Protein AF-A0A9D1P5S8-F1 (afdb_monomer)

Foldseek 3Di:
DADQALVVVLVVCVVLQKEFCDDDDLFHHNPVRYDPVLAPPPDNRHSPCSQQVCQQVVQFFWFAAPVRTTMTGGPVLLLLQLLQQADPDDPVVCVVVVNDDPQLVQLVVVCVVPFKDFLVRCCVRGDPVCNVVSRNSCRNSLQKTFNHWDFDADPVRHGDDDIGTMMGGNCVSCVVSNVSSVVDHNVVSVVVVVVSSVVRSVD

Mean predicted aligned error: 3.67 Å

Secondary structure (DSSP, 8-state):
----SHHHHHHHHHHHSEEESSSS-SS-BTTTSS-GGGTTS-STT-TTTHHHHHHHHTSEEEEE-TTS-EEEEEGGGHHHHHHHHS-SS-HHHHHHTT-S-HHHHHHHHHHTT-SEEEHHHHHTTS-STTHHHHHHHHHHTTSEEEEEEEEEEPTTS-EEEEEEEEEEEHHHH-HHHHHHHTTS-HHHHHHHHHHHHHHHHT-

Solvent-accessible surface area (backbone atoms only — not comparable to full-atom values): 10832 Å² total; per-residue (Å²): 117,79,51,67,43,59,68,50,51,50,55,49,21,68,74,58,36,47,37,30,54,52,78,96,69,74,45,55,29,48,58,80,27,35,61,80,89,42,48,84,66,82,45,85,51,9,67,67,49,43,56,39,53,30,15,60,70,61,64,30,46,37,41,28,40,81,91,70,49,37,32,43,32,19,64,90,38,43,24,40,51,40,23,41,36,36,66,95,62,58,70,68,59,38,39,78,71,67,75,47,54,69,43,36,52,54,48,50,56,52,47,78,76,40,57,62,45,35,49,67,62,45,64,75,72,40,58,78,72,49,42,66,62,23,53,47,47,36,25,28,30,44,53,28,32,46,44,23,70,40,54,49,60,46,96,86,70,42,80,44,86,70,72,28,57,18,36,24,32,29,63,77,75,38,46,68,35,47,62,53,12,76,75,48,58,36,64,61,26,40,51,52,51,54,53,46,45,58,57,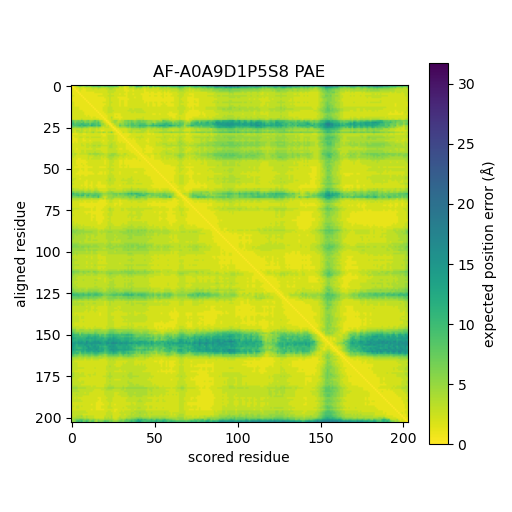51,45,74,110

pLDDT: mean 94.62, std 4.87, range [77.12, 98.56]

Organism: NCBI:txid2840890

Radius of gyration: 17.27 Å; Cα contacts (8 Å, |Δi|>4): 336; chains: 1; bounding box: 35×50×42 Å

InterPro domains:
  IPR056298 AlkZ related [PF24741] (3-197)

Sequence (203 aa):
MTITTYGELLSLLDDMGFIAFGGRTGIPNLADVTRADAWHTGQDTDPWEWKRMLSERRDGIYTRVEGGQALFISHAWHPVFIAAYTPALPLEERWEMGQVSQAVWEMHRLFLRQDTWAKHDLRARAPEKGFHGALERLMAEMEIVMSGESQRLSVDLRPVGWPSIEYMRTDVYAPEAVARAAQLDAEEARLKIITQRGKIAAL

Structure (mmCIF, N/CA/C/O backbone):
data_AF-A0A9D1P5S8-F1
#
_entry.id   AF-A0A9D1P5S8-F1
#
loop_
_atom_site.group_PDB
_atom_site.id
_atom_site.type_symbol
_atom_site.label_atom_id
_atom_site.label_alt_id
_atom_site.label_comp_id
_atom_site.label_asym_id
_atom_site.label_entity_id
_atom_site.label_seq_id
_atom_site.pdbx_PDB_ins_code
_atom_site.Cartn_x
_atom_site.Cartn_y
_atom_site.Cartn_z
_atom_site.occupancy
_atom_site.B_iso_or_equiv
_atom_site.auth_seq_id
_atom_site.auth_comp_id
_atom_site.auth_asym_id
_atom_site.auth_atom_id
_atom_site.pdbx_PDB_model_num
ATOM 1 N N . MET A 1 1 ? -7.936 -1.414 23.203 1.00 80.06 1 MET A N 1
ATOM 2 C CA . MET A 1 1 ? -8.862 -2.396 22.595 1.00 80.06 1 MET A CA 1
ATOM 3 C C . MET A 1 1 ? -8.038 -3.588 22.132 1.00 80.06 1 MET A C 1
ATOM 5 O O . MET A 1 1 ? -6.921 -3.352 21.694 1.00 80.06 1 MET A O 1
ATOM 9 N N . THR A 1 2 ? -8.540 -4.820 22.237 1.00 93.44 2 THR A N 1
ATOM 10 C CA . THR A 1 2 ? -7.834 -6.017 21.747 1.00 93.44 2 THR A CA 1
ATOM 11 C C . THR A 1 2 ? -8.735 -6.754 20.762 1.00 93.44 2 THR A C 1
ATOM 13 O O . THR A 1 2 ? -9.862 -7.074 21.123 1.00 93.44 2 THR A O 1
ATOM 16 N N . ILE A 1 3 ? -8.244 -7.000 19.547 1.00 96.75 3 ILE A N 1
ATOM 17 C CA . ILE A 1 3 ? -8.916 -7.752 18.481 1.00 96.75 3 ILE A CA 1
ATOM 18 C C . ILE A 1 3 ? -8.246 -9.115 18.299 1.00 96.75 3 ILE A C 1
ATOM 20 O O . ILE A 1 3 ? -7.051 -9.279 18.559 1.00 96.75 3 ILE A O 1
ATOM 24 N N . THR A 1 4 ? -9.025 -10.104 17.877 1.00 97.00 4 THR A N 1
ATOM 25 C CA . THR A 1 4 ? -8.613 -11.516 17.793 1.00 97.00 4 THR A CA 1
ATOM 26 C C . THR A 1 4 ? -8.963 -12.172 16.461 1.00 97.00 4 THR A C 1
ATOM 28 O O . THR A 1 4 ? -8.458 -13.249 16.155 1.00 97.00 4 THR A O 1
ATOM 31 N N . THR A 1 5 ? -9.804 -11.530 15.653 1.00 97.69 5 THR A N 1
ATOM 32 C CA . THR A 1 5 ? -10.280 -12.068 14.379 1.00 97.69 5 THR A CA 1
ATOM 33 C C . THR A 1 5 ? -10.071 -11.089 13.230 1.00 97.69 5 THR A C 1
ATOM 35 O O . THR A 1 5 ? -10.048 -9.871 13.409 1.00 97.69 5 THR A O 1
ATOM 38 N N . TYR A 1 6 ? -9.999 -11.634 12.016 1.00 98.00 6 TYR A N 1
ATOM 39 C CA . TYR A 1 6 ? -9.922 -10.839 10.793 1.00 98.00 6 TYR A CA 1
ATOM 40 C C . TYR A 1 6 ? -11.136 -9.907 10.605 1.00 98.00 6 TYR A C 1
ATOM 42 O O . TYR A 1 6 ? -10.985 -8.777 10.156 1.00 98.00 6 TYR A O 1
ATOM 50 N N . GLY A 1 7 ? -12.339 -10.341 10.997 1.00 98.00 7 GLY A N 1
ATOM 51 C CA . GLY A 1 7 ? -13.538 -9.497 10.928 1.00 98.00 7 GLY A CA 1
ATOM 52 C C . GLY A 1 7 ? -13.450 -8.265 11.833 1.00 98.00 7 GLY A C 1
ATOM 53 O O . GLY A 1 7 ? -13.847 -7.180 11.429 1.00 98.00 7 GLY A O 1
ATOM 54 N N . GLU A 1 8 ? -12.861 -8.399 13.024 1.00 97.88 8 GLU A N 1
ATOM 55 C CA . GLU A 1 8 ? -12.633 -7.260 13.923 1.00 97.88 8 GLU A CA 1
ATOM 56 C C . GLU A 1 8 ? -11.579 -6.285 13.378 1.00 97.88 8 GLU A C 1
ATOM 58 O O . GLU A 1 8 ? -11.695 -5.083 13.618 1.00 97.88 8 GLU A O 1
ATOM 63 N N . LEU A 1 9 ? -10.584 -6.765 12.615 1.00 97.81 9 LEU A N 1
ATOM 64 C CA . LEU A 1 9 ? -9.694 -5.878 11.856 1.00 97.81 9 LEU A CA 1
ATOM 65 C C . LEU A 1 9 ? -10.492 -5.047 10.845 1.00 97.81 9 LEU A C 1
ATOM 67 O O . LEU A 1 9 ? -10.247 -3.849 10.743 1.00 97.81 9 LEU A O 1
ATOM 71 N N . LEU A 1 10 ? -11.424 -5.656 10.106 1.00 98.00 10 LEU A N 1
ATOM 72 C CA . LEU A 1 10 ? -12.242 -4.924 9.134 1.00 98.00 10 LEU A CA 1
ATOM 73 C C . LEU A 1 10 ? -13.110 -3.865 9.818 1.00 98.00 10 LEU A C 1
ATOM 75 O O . LEU A 1 10 ? -13.065 -2.710 9.409 1.00 98.00 10 LEU A O 1
ATOM 79 N N . SER A 1 11 ? -13.786 -4.207 10.920 1.00 97.50 11 SER A N 1
ATOM 80 C CA . SER A 1 11 ? -14.545 -3.224 11.706 1.00 97.50 11 SER A CA 1
ATOM 81 C C . SER A 1 11 ? -13.660 -2.077 12.206 1.00 97.50 11 SER A C 1
ATOM 83 O O . SER A 1 11 ? -14.029 -0.911 12.106 1.00 97.50 11 SER A O 1
ATOM 85 N N . LEU A 1 12 ? -12.450 -2.387 12.688 1.00 96.75 12 LEU A N 1
ATOM 86 C CA . LEU A 1 12 ? -11.485 -1.369 13.103 1.00 96.75 12 LEU A CA 1
ATOM 87 C C . LEU A 1 12 ? -11.058 -0.468 11.932 1.00 96.75 12 LEU A C 1
ATOM 89 O O . LEU A 1 12 ? -10.864 0.733 12.115 1.00 96.75 12 LEU A O 1
ATOM 93 N N . LEU A 1 13 ? -10.893 -1.026 10.732 1.00 97.44 13 LEU A N 1
ATOM 94 C CA . LEU A 1 13 ? -10.578 -0.255 9.532 1.00 97.44 13 LEU A CA 1
ATOM 95 C C . LEU A 1 13 ? -11.741 0.630 9.090 1.00 97.44 13 LEU A C 1
ATOM 97 O O . LEU A 1 13 ? -11.486 1.760 8.677 1.00 97.44 13 LEU A O 1
ATOM 101 N N . ASP A 1 14 ? -12.978 0.160 9.197 1.00 96.12 14 ASP A N 1
ATOM 102 C CA . ASP A 1 14 ? -14.164 0.958 8.885 1.00 96.12 14 ASP A CA 1
ATOM 103 C C . ASP A 1 14 ? -14.303 2.152 9.842 1.00 96.12 14 ASP A C 1
ATOM 105 O O . ASP A 1 14 ? -14.581 3.269 9.400 1.00 96.12 14 ASP A O 1
ATOM 109 N N . ASP A 1 15 ? -14.005 1.952 11.130 1.00 95.31 15 ASP A N 1
ATOM 110 C CA . ASP A 1 15 ? -14.040 3.011 12.143 1.00 95.31 15 ASP A CA 1
ATOM 111 C C . ASP A 1 15 ? -12.892 4.027 11.979 1.00 95.31 15 ASP A C 1
ATOM 113 O O . ASP A 1 15 ? -13.090 5.243 12.066 1.00 95.31 15 ASP A O 1
ATOM 117 N N . MET A 1 16 ? -11.666 3.545 11.745 1.00 96.25 16 MET A N 1
ATOM 118 C CA . MET A 1 16 ? -10.457 4.386 11.747 1.00 96.25 16 MET A CA 1
ATOM 119 C C . MET A 1 16 ? -10.089 4.925 10.365 1.00 96.25 16 MET A C 1
ATOM 121 O O . MET A 1 1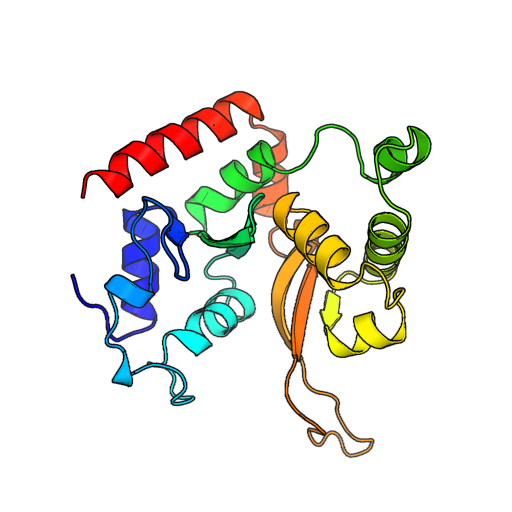6 ? -9.349 5.906 10.248 1.00 96.25 16 MET A O 1
ATOM 125 N N . GLY A 1 17 ? -10.565 4.285 9.303 1.00 97.69 17 GLY A N 1
ATOM 126 C CA . GLY A 1 17 ? -10.154 4.506 7.923 1.00 97.69 17 GLY A CA 1
ATOM 127 C C . GLY A 1 17 ? -8.866 3.773 7.547 1.00 97.69 17 GLY A C 1
ATOM 128 O O . GLY A 1 17 ? -8.795 3.153 6.485 1.00 97.69 17 GLY A O 1
ATOM 129 N N . PHE A 1 18 ? -7.841 3.839 8.395 1.00 97.38 18 PHE A N 1
ATOM 130 C CA . PHE A 1 18 ? -6.567 3.147 8.205 1.00 97.38 18 PHE A CA 1
ATOM 131 C C . PHE A 1 18 ? -5.804 3.030 9.528 1.00 97.38 18 PHE A C 1
ATOM 133 O O . PHE A 1 18 ? -5.921 3.886 10.403 1.00 97.38 18 PHE A O 1
ATOM 140 N N . ILE A 1 19 ? -4.982 1.989 9.655 1.00 96.44 19 ILE A N 1
ATOM 141 C CA . ILE A 1 19 ? -4.106 1.763 10.814 1.00 96.44 19 ILE A CA 1
ATOM 142 C C . ILE A 1 19 ? -2.715 1.326 10.354 1.00 96.44 19 ILE A C 1
ATOM 144 O O . ILE A 1 19 ? -2.528 0.865 9.226 1.00 96.44 19 ILE A O 1
ATOM 148 N N . ALA A 1 20 ? -1.722 1.441 11.231 1.00 95.75 20 ALA A N 1
ATOM 149 C CA . ALA A 1 20 ? -0.396 0.905 10.958 1.00 95.75 20 ALA A CA 1
ATOM 150 C C . ALA A 1 20 ? -0.332 -0.615 11.169 1.00 95.75 20 ALA A C 1
ATOM 152 O O . ALA A 1 20 ? -0.993 -1.169 12.042 1.00 95.75 20 ALA A O 1
ATOM 153 N N . PHE A 1 21 ? 0.525 -1.295 10.411 1.00 94.31 21 PHE A N 1
ATOM 154 C CA . PHE A 1 21 ? 0.814 -2.716 10.632 1.00 94.31 21 PHE A CA 1
ATOM 155 C C . PHE A 1 21 ? 1.619 -2.944 11.922 1.00 94.31 21 PHE A C 1
ATOM 157 O O . PHE A 1 21 ? 1.393 -3.904 12.648 1.00 94.31 21 PHE A O 1
ATOM 164 N N . GLY A 1 22 ? 2.557 -2.048 12.226 1.00 88.06 22 GLY A N 1
ATOM 165 C CA . GLY A 1 22 ? 3.395 -2.119 13.419 1.00 88.06 22 GLY A CA 1
ATOM 166 C C . GLY A 1 22 ? 4.388 -0.961 13.491 1.00 88.06 22 GLY A C 1
ATOM 167 O O . GLY A 1 22 ? 4.439 -0.113 12.597 1.00 88.06 22 GLY A O 1
ATOM 168 N N . GLY A 1 23 ? 5.193 -0.946 14.553 1.00 81.38 23 GLY A N 1
ATOM 169 C CA . GLY A 1 23 ? 6.181 0.102 14.812 1.00 81.38 23 GLY A CA 1
ATOM 170 C C . GLY A 1 23 ? 5.585 1.381 15.413 1.00 81.38 23 GLY A C 1
ATOM 171 O O . GLY A 1 23 ? 4.376 1.527 15.580 1.00 81.38 23 GLY A O 1
ATOM 172 N N . ARG A 1 24 ? 6.459 2.337 15.746 1.00 77.50 24 ARG A N 1
ATOM 173 C CA . ARG A 1 24 ? 6.069 3.628 16.334 1.00 77.50 24 ARG A CA 1
ATOM 174 C C . ARG A 1 24 ? 5.636 4.602 15.246 1.00 77.50 24 ARG A C 1
ATOM 176 O O . ARG A 1 24 ? 6.476 5.210 14.594 1.00 77.50 24 ARG A O 1
ATOM 183 N N . THR A 1 25 ? 4.328 4.736 15.060 1.00 79.25 25 THR A N 1
ATOM 184 C CA . THR A 1 25 ? 3.752 5.439 13.899 1.00 79.25 25 THR A CA 1
ATOM 185 C C . THR A 1 25 ? 2.852 6.625 14.247 1.00 79.25 25 THR A C 1
ATOM 187 O O . THR A 1 25 ? 2.378 7.328 13.350 1.00 79.25 25 THR A O 1
ATOM 190 N N . GLY A 1 26 ? 2.621 6.860 15.542 1.00 83.75 26 GLY A N 1
ATOM 191 C CA . GLY A 1 26 ? 1.756 7.934 16.034 1.00 83.75 26 GLY A CA 1
ATOM 192 C C . GLY A 1 26 ? 0.275 7.748 15.697 1.00 83.75 26 GLY A C 1
ATOM 193 O O . GLY A 1 26 ? -0.490 8.680 15.881 1.00 83.75 26 GLY A O 1
ATOM 194 N N . ILE A 1 27 ? -0.121 6.580 15.190 1.00 90.25 27 ILE A N 1
ATOM 195 C CA . ILE A 1 27 ? -1.509 6.171 14.956 1.00 90.25 27 ILE A CA 1
ATOM 196 C C . ILE A 1 27 ? -1.709 4.764 15.543 1.00 90.25 27 ILE A C 1
ATOM 198 O O . ILE A 1 27 ? -0.707 4.076 15.790 1.00 90.25 27 ILE A O 1
ATOM 202 N N . PRO A 1 28 ? -2.960 4.306 15.741 1.00 91.56 28 PRO A N 1
ATOM 203 C CA . PRO A 1 28 ? -3.226 2.933 16.145 1.00 91.56 28 PRO A CA 1
ATOM 204 C C . PRO A 1 28 ? -2.508 1.947 15.223 1.00 91.56 28 PRO A C 1
ATOM 206 O O . PRO A 1 28 ? -2.458 2.131 14.001 1.00 91.56 28 PRO A O 1
ATOM 209 N N . ASN A 1 29 ? -1.923 0.909 15.812 1.00 91.69 29 ASN A N 1
ATOM 210 C CA . ASN A 1 29 ? -1.220 -0.125 15.070 1.00 91.69 29 ASN A CA 1
ATOM 211 C C . ASN A 1 29 ? -1.702 -1.516 15.465 1.00 91.69 29 ASN A C 1
ATOM 213 O O . ASN A 1 29 ? -2.125 -1.743 16.597 1.00 91.69 29 ASN A O 1
ATOM 217 N N . LEU A 1 30 ? -1.623 -2.440 14.509 1.00 95.62 30 LEU A N 1
ATOM 218 C CA . LEU A 1 30 ? -2.130 -3.796 14.661 1.00 95.62 30 LEU A CA 1
ATOM 219 C C . LEU A 1 30 ? -1.447 -4.548 15.809 1.00 95.62 30 LEU A C 1
ATOM 221 O O . LEU A 1 30 ? -2.113 -5.277 16.541 1.00 95.62 30 LEU A O 1
ATOM 225 N N . ALA A 1 31 ? -0.138 -4.355 15.984 1.00 93.06 31 ALA A N 1
ATOM 226 C CA . ALA A 1 31 ? 0.635 -4.999 17.043 1.00 93.06 31 ALA A CA 1
ATOM 227 C C . ALA A 1 31 ? 0.183 -4.581 18.456 1.00 93.06 31 ALA A C 1
ATOM 229 O O . ALA A 1 31 ? 0.180 -5.416 19.353 1.00 93.06 31 ALA A O 1
ATOM 230 N N . ASP A 1 32 ? -0.263 -3.337 18.646 1.00 92.00 32 ASP A N 1
ATOM 231 C CA . ASP A 1 32 ? -0.732 -2.830 19.944 1.00 92.00 32 ASP A CA 1
ATOM 232 C C . ASP A 1 32 ? -2.163 -3.272 20.285 1.00 92.00 32 ASP A C 1
ATOM 234 O O . ASP A 1 32 ? -2.551 -3.289 21.454 1.00 92.00 32 ASP A O 1
ATOM 238 N N . VAL A 1 33 ? -2.960 -3.638 19.277 1.00 93.88 33 VAL A N 1
ATOM 239 C CA . VAL A 1 33 ? -4.349 -4.096 19.459 1.00 93.88 33 VAL A CA 1
ATOM 240 C C . VAL A 1 33 ? -4.503 -5.608 19.326 1.00 93.88 33 VAL A C 1
ATOM 242 O O . VAL A 1 33 ? -5.618 -6.111 19.379 1.00 93.88 33 VAL A O 1
ATOM 245 N N . THR A 1 34 ? -3.416 -6.360 19.178 1.00 96.50 34 THR A N 1
ATOM 246 C CA . THR A 1 34 ? -3.435 -7.828 19.113 1.00 96.50 34 THR A CA 1
ATOM 247 C C . THR A 1 34 ? -2.514 -8.415 20.172 1.00 96.50 34 THR A C 1
ATOM 249 O O . THR A 1 34 ? -1.657 -7.738 20.737 1.00 96.50 34 THR A O 1
ATOM 252 N N . ARG A 1 35 ? -2.702 -9.694 20.498 1.00 95.12 35 ARG A N 1
ATOM 253 C CA . ARG A 1 35 ? -1.809 -10.378 21.435 1.00 95.12 35 ARG A CA 1
ATOM 254 C C . ARG A 1 35 ? -0.550 -10.836 20.712 1.00 95.12 35 ARG A C 1
ATOM 256 O O . ARG A 1 35 ? -0.650 -11.458 19.660 1.00 95.12 35 ARG A O 1
ATOM 263 N N . ALA A 1 36 ? 0.619 -10.611 21.308 1.00 93.56 36 ALA A N 1
ATOM 264 C CA . ALA A 1 36 ? 1.899 -11.004 20.716 1.00 93.56 36 ALA A CA 1
ATOM 265 C C . ALA A 1 36 ? 2.013 -12.518 20.434 1.00 93.56 36 ALA A C 1
ATOM 267 O O . ALA A 1 36 ? 2.667 -12.908 19.475 1.00 93.56 36 ALA A O 1
ATOM 268 N N . ASP A 1 37 ? 1.355 -13.365 21.233 1.00 95.56 37 ASP A N 1
ATOM 269 C CA . ASP A 1 37 ? 1.357 -14.826 21.070 1.00 95.56 37 ASP A CA 1
ATOM 270 C C . ASP A 1 37 ? 0.435 -15.342 19.951 1.00 95.56 37 ASP A C 1
ATOM 272 O O . ASP A 1 37 ? 0.478 -16.526 19.630 1.00 95.56 37 ASP A O 1
ATOM 276 N N . ALA A 1 38 ? -0.371 -14.470 19.336 1.00 96.00 38 ALA A N 1
ATOM 277 C CA . ALA A 1 38 ? -1.209 -14.814 18.189 1.00 96.00 38 ALA A CA 1
ATOM 278 C C . ALA A 1 38 ? -0.474 -14.691 16.838 1.00 96.00 38 ALA A C 1
ATOM 280 O O . ALA A 1 38 ? -0.974 -15.187 15.828 1.00 96.00 38 ALA A O 1
ATOM 281 N N . TRP A 1 39 ? 0.696 -14.041 16.809 1.00 96.69 39 TRP A N 1
ATOM 282 C CA . TRP A 1 39 ? 1.451 -13.765 15.583 1.00 96.69 39 TRP A CA 1
ATOM 283 C C . TRP A 1 39 ? 2.286 -14.962 15.125 1.00 96.69 39 TRP A C 1
ATOM 285 O O . TRP A 1 39 ? 2.875 -15.668 15.944 1.00 96.69 39 TRP A O 1
ATOM 295 N N . HIS A 1 40 ? 2.420 -15.127 13.809 1.00 94.06 40 HIS A N 1
ATOM 296 C CA . HIS A 1 40 ? 3.243 -16.167 13.173 1.00 94.06 40 HIS A CA 1
ATOM 297 C C . HIS A 1 40 ? 2.814 -17.603 13.523 1.00 94.06 40 HIS A C 1
ATOM 299 O O . HIS A 1 40 ? 3.632 -18.524 13.554 1.00 94.06 40 HIS A O 1
ATOM 305 N N . THR A 1 41 ? 1.523 -17.792 13.784 1.00 95.12 41 THR A N 1
ATOM 306 C CA . THR A 1 41 ? 0.898 -19.093 14.041 1.00 95.12 41 THR A CA 1
ATOM 307 C C . THR A 1 41 ? 0.405 -19.765 12.759 1.00 95.12 41 THR A C 1
ATOM 309 O O . THR A 1 41 ? 0.198 -20.979 12.758 1.00 95.12 41 THR A O 1
ATOM 312 N N . GLY A 1 42 ? 0.219 -19.002 11.673 1.00 90.88 42 GLY A N 1
ATOM 313 C CA . GLY A 1 42 ? -0.316 -19.484 10.395 1.00 90.88 42 GLY A CA 1
ATOM 314 C C . GLY A 1 42 ? -1.815 -19.809 10.418 1.00 90.88 42 GLY A C 1
ATOM 315 O O . GLY A 1 42 ? -2.319 -20.417 9.477 1.00 90.88 42 GLY A O 1
ATOM 316 N N . GLN A 1 43 ? -2.525 -19.450 11.493 1.00 93.56 43 GLN A N 1
ATOM 317 C CA . GLN A 1 43 ? -3.978 -19.603 11.601 1.00 93.56 43 GLN A CA 1
ATOM 318 C C . GLN A 1 43 ? -4.704 -18.401 10.981 1.00 93.56 43 GLN A C 1
ATOM 320 O O . GLN A 1 43 ? -4.136 -17.322 10.862 1.00 93.56 43 GLN A O 1
ATOM 325 N N . ASP A 1 44 ? -5.997 -18.529 10.681 1.00 92.62 44 ASP A N 1
ATOM 326 C CA . ASP A 1 44 ? -6.804 -17.399 10.180 1.00 92.62 44 ASP A CA 1
ATOM 327 C C . ASP A 1 44 ? -6.919 -16.239 11.193 1.00 92.62 44 ASP A C 1
ATOM 329 O O . ASP A 1 44 ? -7.214 -15.097 10.838 1.00 92.62 44 ASP A O 1
ATOM 333 N N . THR A 1 45 ? -6.680 -16.517 12.475 1.00 95.38 45 THR A N 1
ATOM 334 C CA . THR A 1 45 ? -6.613 -15.520 13.552 1.00 95.38 45 THR A CA 1
ATOM 335 C C . THR A 1 45 ? -5.229 -14.887 13.705 1.00 95.38 45 THR A C 1
ATOM 337 O O . THR A 1 45 ? -5.054 -14.051 14.585 1.00 95.38 45 THR A O 1
ATOM 340 N N . ASP A 1 46 ? -4.244 -15.283 12.893 1.00 97.25 46 ASP A N 1
ATOM 341 C CA . ASP A 1 46 ? -2.887 -14.740 12.923 1.00 97.25 46 ASP A CA 1
ATOM 342 C C . ASP A 1 46 ? -2.851 -13.326 12.317 1.00 97.25 46 ASP A C 1
ATOM 344 O O . ASP A 1 46 ? -3.046 -13.171 11.106 1.00 97.25 46 ASP A O 1
ATOM 348 N N . PRO A 1 47 ? -2.531 -12.278 13.099 1.00 97.06 47 PRO A N 1
ATOM 349 C CA . PRO A 1 47 ? -2.457 -10.917 12.575 1.00 97.06 47 PRO A CA 1
ATOM 350 C C . PRO A 1 47 ? -1.408 -10.736 11.469 1.00 97.06 47 PRO A C 1
ATOM 352 O O . PRO A 1 47 ? -1.543 -9.852 10.617 1.00 97.06 47 PRO A O 1
ATOM 355 N N . TRP A 1 48 ? -0.374 -11.586 11.437 1.00 95.44 48 TRP A N 1
ATOM 356 C CA . TRP A 1 48 ? 0.603 -11.596 10.354 1.00 95.44 48 TRP A CA 1
ATOM 357 C C . TRP A 1 48 ? -0.039 -11.966 9.010 1.00 95.44 48 TRP A C 1
ATOM 359 O O . TRP A 1 48 ? 0.328 -11.379 7.986 1.00 95.44 48 TRP A O 1
ATOM 369 N N . GLU A 1 49 ? -1.006 -12.882 9.005 1.00 95.81 49 GLU A N 1
ATOM 370 C CA . GLU A 1 49 ? -1.704 -13.360 7.806 1.00 95.81 49 GLU A CA 1
ATOM 371 C C . GLU A 1 49 ? -2.742 -12.356 7.291 1.00 95.81 49 GLU A C 1
ATOM 373 O O . GLU A 1 49 ? -3.085 -12.351 6.108 1.00 95.81 49 GLU A O 1
ATOM 378 N N . TRP A 1 50 ? -3.205 -11.427 8.131 1.00 97.50 50 TRP A N 1
ATOM 379 C CA . TRP A 1 50 ? -4.297 -10.525 7.763 1.00 97.50 50 TRP A CA 1
ATOM 380 C C . TRP A 1 50 ? -3.969 -9.565 6.617 1.00 97.50 50 TRP A C 1
ATOM 382 O O . TRP A 1 50 ? -4.872 -9.197 5.875 1.00 97.50 50 TRP A O 1
ATOM 392 N N . LYS A 1 51 ? -2.697 -9.199 6.390 1.00 96.12 51 LYS A N 1
ATOM 393 C CA . LYS A 1 51 ? -2.301 -8.427 5.189 1.00 96.12 51 LYS A CA 1
ATOM 394 C C . LYS A 1 51 ? -2.508 -9.218 3.895 1.00 96.12 51 LYS A C 1
ATOM 396 O O . LYS A 1 51 ? -2.903 -8.642 2.883 1.00 96.12 51 LYS A O 1
ATOM 401 N N . ARG A 1 52 ? -2.272 -10.534 3.939 1.00 95.81 52 ARG A N 1
ATOM 402 C CA . ARG A 1 52 ? -2.504 -11.446 2.818 1.00 95.81 52 ARG A CA 1
ATOM 403 C C . ARG A 1 52 ? -4.002 -11.606 2.602 1.00 95.81 52 ARG A C 1
ATOM 405 O O . ARG A 1 52 ? -4.464 -11.351 1.498 1.00 95.81 52 ARG A O 1
ATOM 412 N N . MET A 1 53 ? -4.756 -11.898 3.664 1.00 97.06 53 MET A N 1
ATOM 413 C CA . MET A 1 53 ? -6.217 -12.021 3.598 1.00 97.06 53 MET A CA 1
ATOM 414 C C . MET A 1 53 ? -6.881 -10.747 3.058 1.00 97.06 53 MET A C 1
ATOM 416 O O . MET A 1 53 ? -7.696 -10.838 2.148 1.00 97.06 53 MET A O 1
ATOM 420 N N . LEU A 1 54 ? -6.482 -9.567 3.551 1.00 97.94 54 LEU A N 1
ATOM 421 C CA . LEU A 1 54 ? -6.950 -8.264 3.061 1.00 97.94 54 LEU A CA 1
ATOM 422 C C . LEU A 1 54 ? -6.720 -8.080 1.565 1.00 97.94 54 LEU A C 1
ATOM 424 O O . LEU A 1 54 ? -7.612 -7.605 0.866 1.00 97.94 54 LEU A O 1
ATOM 428 N N . SER A 1 55 ? -5.535 -8.462 1.096 1.00 97.19 55 SER A N 1
ATOM 429 C CA . SER A 1 55 ? -5.139 -8.271 -0.295 1.00 97.19 55 SER A CA 1
ATOM 430 C C . SER A 1 55 ? -5.846 -9.263 -1.229 1.00 97.19 55 SER A C 1
ATOM 432 O O . SER A 1 55 ? -6.405 -8.866 -2.246 1.00 97.19 55 SER A O 1
ATOM 434 N N . GLU A 1 56 ? -5.899 -10.546 -0.858 1.00 95.69 56 GLU A N 1
ATOM 435 C CA . GLU A 1 56 ? -6.548 -11.594 -1.662 1.00 95.69 56 GLU A CA 1
ATOM 436 C C . GLU A 1 56 ? -8.065 -11.405 -1.758 1.00 95.69 56 GLU A C 1
ATOM 438 O O . GLU A 1 56 ? -8.660 -11.625 -2.814 1.00 95.69 56 GLU A O 1
ATOM 443 N N . ARG A 1 57 ? -8.701 -10.997 -0.652 1.00 96.38 57 ARG A N 1
ATOM 444 C CA . ARG 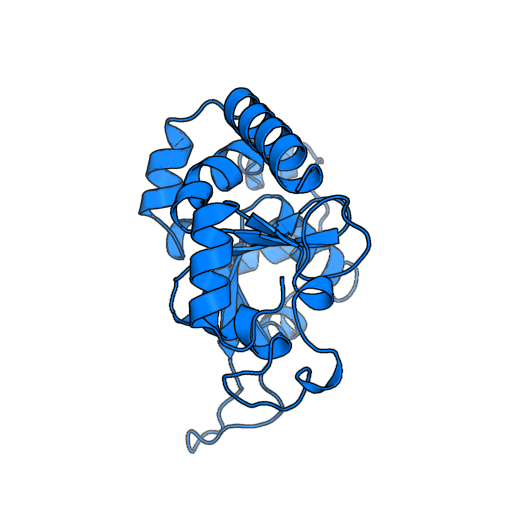A 1 57 ? -10.154 -10.785 -0.583 1.00 96.38 57 ARG A CA 1
ATOM 445 C C . ARG A 1 57 ? -10.593 -9.435 -1.139 1.00 96.38 57 ARG A C 1
ATOM 447 O O . ARG A 1 57 ? -11.781 -9.242 -1.366 1.00 96.38 57 ARG A O 1
ATOM 454 N N . ARG A 1 58 ? -9.646 -8.525 -1.393 1.00 96.38 58 ARG A N 1
ATOM 455 C CA . ARG A 1 58 ? -9.894 -7.134 -1.806 1.00 96.38 58 ARG A CA 1
ATOM 456 C C . ARG A 1 58 ? -10.720 -6.328 -0.798 1.00 96.38 58 ARG A C 1
ATOM 458 O O . ARG A 1 58 ? -11.364 -5.352 -1.164 1.00 96.38 58 ARG A O 1
ATOM 465 N N . ASP A 1 59 ? -10.639 -6.686 0.481 1.00 97.44 59 ASP A N 1
ATOM 466 C CA . ASP A 1 59 ? -11.335 -5.983 1.569 1.00 97.44 59 ASP A CA 1
ATOM 467 C C . ASP A 1 59 ? -10.649 -4.644 1.926 1.00 97.44 59 ASP A C 1
ATOM 469 O O . ASP A 1 59 ? -11.215 -3.776 2.591 1.00 97.44 59 ASP A O 1
ATOM 473 N N . GLY A 1 60 ? -9.414 -4.438 1.462 1.00 97.88 60 GLY A N 1
ATOM 474 C CA . GLY A 1 60 ? -8.670 -3.200 1.656 1.00 97.88 60 GLY A CA 1
ATOM 475 C C . GLY A 1 60 ? -7.371 -3.162 0.855 1.00 97.88 60 GLY A C 1
ATOM 476 O O . GLY A 1 60 ? -7.140 -3.992 -0.022 1.00 97.88 60 GLY A O 1
ATOM 477 N N . ILE A 1 61 ? -6.514 -2.188 1.159 1.00 98.25 61 ILE A N 1
ATOM 478 C CA . ILE A 1 61 ? -5.158 -2.099 0.605 1.00 98.25 61 ILE A CA 1
ATOM 479 C C . ILE A 1 61 ? -4.157 -2.243 1.743 1.00 98.25 61 ILE A C 1
ATOM 481 O O . ILE A 1 61 ? -4.236 -1.534 2.748 1.00 98.25 61 ILE A O 1
ATOM 485 N N . TYR A 1 62 ? -3.184 -3.127 1.550 1.00 97.62 62 TYR A N 1
ATOM 486 C CA . TYR A 1 62 ? -1.956 -3.128 2.325 1.00 97.62 62 TYR A CA 1
ATOM 487 C C . TYR A 1 62 ? -0.841 -2.493 1.492 1.00 97.62 62 TYR A C 1
ATOM 489 O O . TYR A 1 62 ? -0.497 -2.982 0.412 1.00 97.62 62 TYR A O 1
ATOM 497 N N . THR A 1 63 ? -0.267 -1.400 1.991 1.00 95.19 63 THR A N 1
ATOM 498 C CA . THR A 1 63 ? 0.829 -0.696 1.312 1.00 95.19 63 THR A CA 1
ATOM 499 C C . THR A 1 63 ? 1.874 -0.181 2.300 1.00 95.19 63 THR A C 1
ATOM 501 O O . THR A 1 63 ? 1.710 -0.275 3.518 1.00 95.19 63 THR A O 1
ATOM 504 N N . ARG A 1 64 ? 2.978 0.346 1.776 1.00 92.62 64 ARG A N 1
ATOM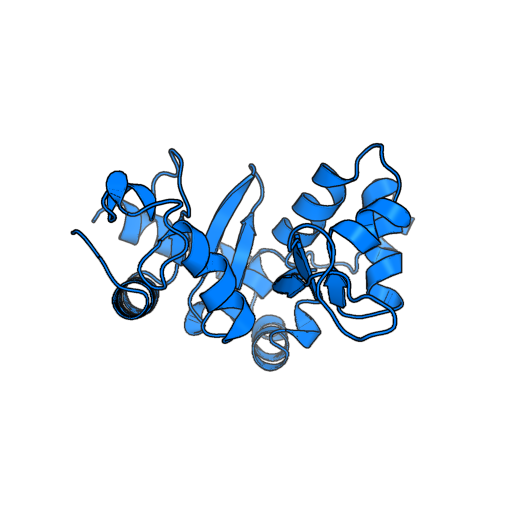 505 C CA . ARG A 1 64 ? 3.988 1.089 2.527 1.00 92.62 64 ARG A CA 1
ATOM 506 C C . ARG A 1 64 ? 4.024 2.502 1.991 1.00 92.62 64 ARG A C 1
ATOM 508 O O . ARG A 1 64 ? 4.213 2.671 0.798 1.00 92.62 64 ARG A O 1
ATOM 515 N N . VAL A 1 65 ? 3.861 3.486 2.865 1.00 86.25 65 VAL A N 1
ATOM 516 C CA . VAL A 1 65 ? 4.000 4.902 2.502 1.00 86.25 65 VAL A CA 1
ATOM 517 C C . VAL A 1 65 ? 5.448 5.364 2.662 1.00 86.25 65 VAL A C 1
ATOM 519 O O . VAL A 1 65 ? 6.297 4.638 3.195 1.00 86.25 65 VAL A O 1
ATOM 522 N N . GLU A 1 66 ? 5.737 6.585 2.212 1.00 77.12 66 GLU A N 1
ATOM 523 C CA . GLU A 1 66 ? 7.042 7.217 2.404 1.00 77.12 66 GLU A CA 1
ATOM 524 C C . GLU A 1 66 ? 7.469 7.184 3.887 1.00 77.12 66 GLU A C 1
ATOM 526 O O . GLU A 1 66 ? 6.653 7.336 4.798 1.00 77.12 66 GLU A O 1
ATOM 531 N N . GLY A 1 67 ? 8.751 6.901 4.141 1.00 77.12 67 GLY A N 1
ATOM 532 C CA . GLY A 1 67 ? 9.267 6.614 5.487 1.00 77.12 67 GLY A CA 1
ATOM 533 C C . GLY A 1 67 ? 9.136 5.148 5.923 1.00 77.12 67 GLY A C 1
ATOM 534 O O . GLY A 1 67 ? 9.537 4.805 7.033 1.00 77.12 67 GLY A O 1
ATOM 535 N N . GLY A 1 68 ? 8.608 4.270 5.060 1.00 80.88 68 GLY A N 1
ATOM 536 C CA . GLY A 1 68 ? 8.588 2.816 5.262 1.00 80.88 68 GLY A CA 1
ATOM 537 C C . GLY A 1 68 ? 7.468 2.317 6.178 1.00 80.88 68 GLY A C 1
ATOM 538 O O . GLY A 1 68 ? 7.431 1.134 6.527 1.00 80.88 68 GLY A O 1
ATOM 539 N N . GLN A 1 69 ? 6.543 3.197 6.570 1.00 90.38 69 GLN A N 1
ATOM 540 C CA . GLN A 1 69 ? 5.406 2.833 7.406 1.00 90.38 69 GLN A CA 1
ATOM 541 C C . GLN A 1 69 ? 4.430 1.955 6.611 1.00 90.38 69 GLN A C 1
ATOM 543 O O . GLN A 1 69 ? 3.848 2.392 5.621 1.00 90.38 69 GLN A O 1
ATOM 548 N N . ALA A 1 70 ? 4.224 0.721 7.072 1.00 94.50 70 ALA A N 1
ATOM 549 C CA . ALA A 1 70 ? 3.223 -0.183 6.516 1.00 94.50 70 ALA A CA 1
ATOM 550 C C . ALA A 1 70 ? 1.828 0.133 7.072 1.00 94.50 70 ALA A C 1
ATOM 552 O O . ALA A 1 70 ? 1.666 0.305 8.285 1.00 94.50 70 ALA A O 1
ATOM 553 N N . LEU A 1 71 ? 0.834 0.188 6.189 1.00 96.81 71 LEU A N 1
ATOM 554 C CA . LEU A 1 71 ? -0.541 0.572 6.494 1.00 96.81 71 LEU A CA 1
ATOM 555 C C . LEU A 1 71 ? -1.538 -0.460 5.973 1.00 96.81 71 LEU A C 1
ATOM 557 O O . LEU A 1 71 ? -1.365 -1.005 4.884 1.00 96.81 71 LEU A O 1
ATOM 561 N N . PHE A 1 72 ? -2.611 -0.636 6.736 1.00 98.00 72 PHE A N 1
ATOM 562 C CA . PHE A 1 72 ? -3.878 -1.178 6.263 1.00 98.00 72 PHE A CA 1
ATOM 563 C C . PHE A 1 72 ? -4.824 -0.016 5.973 1.00 98.00 72 PHE A C 1
ATOM 565 O O . PHE A 1 72 ? -4.991 0.855 6.826 1.00 98.00 72 PHE A O 1
ATOM 572 N N . ILE A 1 73 ? -5.446 -0.008 4.797 1.00 98.25 73 ILE A N 1
ATOM 573 C CA . ILE A 1 73 ? -6.341 1.057 4.339 1.00 98.25 73 ILE A CA 1
ATOM 574 C C . ILE A 1 73 ? -7.700 0.442 3.997 1.00 98.25 73 ILE A C 1
ATOM 576 O O . ILE A 1 73 ? -7.786 -0.451 3.147 1.00 98.25 73 ILE A O 1
ATOM 580 N N . SER A 1 74 ? -8.755 0.938 4.645 1.00 98.12 74 SER A N 1
ATOM 581 C CA . SER A 1 74 ? -10.144 0.555 4.362 1.00 98.12 74 SER A CA 1
ATOM 582 C C . SER A 1 74 ? -10.559 0.930 2.941 1.00 98.12 74 SER A C 1
ATOM 584 O O . SER A 1 74 ? -10.050 1.886 2.346 1.00 98.12 74 SER A O 1
ATOM 586 N N . HIS A 1 75 ? -11.550 0.215 2.416 1.00 96.31 75 HIS A N 1
ATOM 587 C CA . HIS A 1 75 ? -12.057 0.421 1.063 1.00 96.31 75 HIS A CA 1
ATOM 588 C C . HIS A 1 75 ? -12.567 1.854 0.809 1.00 96.31 75 HIS A C 1
ATOM 590 O O . HIS A 1 75 ? -12.365 2.413 -0.272 1.00 96.31 75 HIS A O 1
ATOM 596 N N . ALA A 1 76 ? -13.168 2.492 1.820 1.00 97.50 76 ALA A N 1
ATOM 597 C CA . ALA A 1 76 ? -13.659 3.871 1.737 1.00 97.50 76 ALA A CA 1
ATOM 598 C C . ALA A 1 76 ? -12.534 4.914 1.583 1.00 97.50 76 ALA A C 1
ATOM 600 O O . ALA A 1 76 ? -12.769 6.020 1.089 1.00 97.50 76 ALA A O 1
ATOM 601 N N . TRP A 1 77 ? -11.309 4.570 1.988 1.00 98.31 77 TRP A N 1
ATOM 602 C CA . TRP A 1 77 ? -10.150 5.459 1.956 1.00 98.31 77 TRP A CA 1
ATOM 603 C C . TRP A 1 77 ? -9.242 5.252 0.741 1.00 98.31 77 TRP A C 1
ATOM 605 O O . TRP A 1 77 ? -8.368 6.090 0.512 1.00 98.31 77 TRP A O 1
ATOM 615 N N . HIS A 1 78 ? -9.464 4.217 -0.083 1.00 98.12 78 HIS A N 1
ATOM 616 C CA . HIS A 1 78 ? -8.642 3.967 -1.278 1.00 98.12 78 HIS A CA 1
ATOM 617 C C . HIS A 1 78 ? -8.538 5.186 -2.202 1.00 98.12 78 HIS A C 1
ATOM 619 O O . HIS A 1 78 ? -7.407 5.578 -2.488 1.00 98.12 78 HIS A O 1
ATOM 625 N N . PRO A 1 79 ? -9.641 5.848 -2.623 1.00 98.56 79 PRO A N 1
ATOM 626 C CA . PRO A 1 79 ? -9.532 6.970 -3.555 1.00 98.56 79 PRO A CA 1
ATOM 627 C C . PRO A 1 79 ? -8.721 8.132 -2.976 1.00 98.56 79 PRO A C 1
ATOM 629 O O . PRO A 1 79 ? -7.975 8.786 -3.694 1.00 98.56 79 PRO A O 1
ATOM 632 N N . VAL A 1 80 ? -8.837 8.362 -1.663 1.00 98.50 80 VAL A N 1
ATOM 633 C CA . VAL A 1 80 ? -8.126 9.439 -0.965 1.00 98.50 80 VAL A CA 1
ATOM 634 C C . VAL A 1 80 ? -6.624 9.156 -0.936 1.00 98.50 80 VAL A C 1
ATOM 636 O O . VAL A 1 80 ? -5.839 10.041 -1.255 1.00 98.50 80 VAL A O 1
ATOM 639 N N . PHE A 1 81 ? -6.207 7.931 -0.598 1.00 98.06 81 PHE A N 1
ATOM 640 C CA . PHE A 1 81 ? -4.785 7.567 -0.613 1.00 98.06 81 PHE A CA 1
ATOM 641 C C . PHE A 1 81 ? -4.201 7.584 -2.023 1.00 98.06 81 PHE A C 1
ATOM 643 O O . PHE A 1 81 ? -3.118 8.128 -2.218 1.00 98.06 81 PHE A O 1
ATOM 650 N N . ILE A 1 82 ? -4.921 7.042 -3.005 1.00 98.44 82 ILE A N 1
ATOM 651 C CA . ILE A 1 82 ? -4.481 7.048 -4.402 1.00 98.44 82 ILE A CA 1
ATOM 652 C C . ILE A 1 82 ? -4.293 8.492 -4.882 1.00 98.44 82 ILE A C 1
ATOM 654 O O . ILE A 1 82 ? -3.219 8.816 -5.375 1.00 98.44 82 ILE A O 1
ATOM 658 N N . ALA A 1 83 ? -5.269 9.380 -4.667 1.00 98.31 83 ALA A N 1
ATOM 659 C CA . ALA A 1 83 ? -5.158 10.786 -5.066 1.00 98.31 83 ALA A CA 1
ATOM 660 C C . ALA A 1 83 ? -4.018 11.526 -4.344 1.00 98.31 83 ALA A C 1
ATOM 662 O O . ALA A 1 83 ? -3.314 12.331 -4.944 1.00 98.31 83 ALA A O 1
ATOM 663 N N . ALA A 1 84 ? -3.820 11.251 -3.052 1.00 97.50 84 ALA A N 1
ATOM 664 C CA . ALA A 1 84 ? -2.805 11.922 -2.246 1.00 97.50 84 ALA A CA 1
ATOM 665 C C . ALA A 1 84 ? -1.367 11.515 -2.613 1.00 97.50 84 ALA A C 1
ATOM 667 O O . ALA A 1 84 ? -0.453 1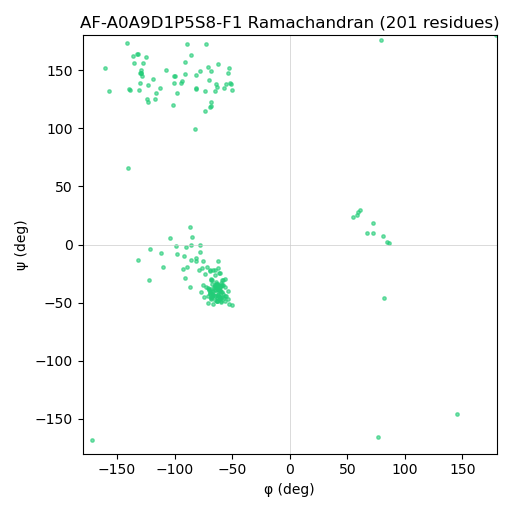2.346 -2.547 1.00 97.50 84 ALA A O 1
ATOM 668 N N . TYR A 1 85 ? -1.152 10.241 -2.946 1.00 96.75 85 TYR A N 1
ATOM 669 C CA . TYR A 1 85 ? 0.187 9.660 -3.060 1.00 96.75 85 TYR A CA 1
ATOM 670 C C . TYR A 1 85 ? 0.613 9.319 -4.489 1.00 96.75 85 TYR A C 1
ATOM 672 O O . TYR A 1 85 ? 1.817 9.250 -4.732 1.00 96.75 85 TYR A O 1
ATOM 680 N N . THR A 1 86 ? -0.320 9.182 -5.436 1.00 96.56 86 THR A N 1
ATOM 681 C CA . THR A 1 86 ? 0.041 9.052 -6.856 1.00 96.56 86 THR A CA 1
ATOM 682 C C . THR A 1 86 ? 0.614 10.382 -7.342 1.00 96.56 86 THR A C 1
ATOM 684 O O . THR A 1 86 ? -0.056 11.413 -7.209 1.00 96.56 86 THR A O 1
ATOM 687 N N . PRO A 1 87 ? 1.847 10.428 -7.874 1.00 95.62 87 PRO A N 1
ATOM 688 C CA . PRO A 1 87 ? 2.405 11.693 -8.326 1.00 95.62 87 PRO A CA 1
ATOM 689 C C . PRO A 1 87 ? 1.668 12.215 -9.564 1.00 95.62 87 PRO A C 1
ATOM 691 O O . PRO A 1 87 ? 1.192 11.447 -10.393 1.00 95.62 87 PRO A O 1
ATOM 694 N N . ALA A 1 88 ? 1.601 13.541 -9.697 1.00 94.31 88 ALA A N 1
ATOM 695 C CA . ALA A 1 88 ? 0.796 14.196 -10.731 1.00 94.31 88 ALA A CA 1
ATOM 696 C C . ALA A 1 88 ? 1.257 13.899 -12.169 1.00 94.31 88 ALA A C 1
ATOM 698 O O . ALA A 1 88 ? 0.436 13.861 -13.080 1.00 94.31 88 ALA A O 1
ATOM 699 N N . LEU A 1 89 ? 2.565 13.712 -12.371 1.00 96.62 89 LEU A N 1
ATOM 700 C CA . LEU A 1 89 ? 3.130 13.314 -13.660 1.00 96.62 89 LEU A CA 1
ATOM 701 C C . LEU A 1 89 ? 3.298 11.796 -13.702 1.00 96.62 89 LEU A C 1
ATOM 703 O O . LEU A 1 89 ? 3.794 11.262 -12.709 1.00 96.62 89 LEU A O 1
ATOM 707 N N . PRO A 1 90 ? 2.988 11.113 -14.816 1.00 95.44 90 PRO A N 1
ATOM 708 C CA . PRO A 1 90 ? 3.285 9.694 -15.007 1.00 95.44 90 PRO A CA 1
ATOM 709 C C . PRO A 1 90 ? 4.758 9.355 -14.759 1.00 95.44 90 PRO A C 1
ATOM 711 O O . PRO A 1 90 ? 5.650 10.184 -14.961 1.00 95.44 90 PRO A O 1
ATOM 714 N N . LEU A 1 91 ? 5.033 8.120 -14.340 1.00 97.19 91 LEU A N 1
ATOM 715 C CA . LEU A 1 91 ? 6.387 7.683 -13.994 1.00 97.19 91 LEU A CA 1
ATOM 716 C C . LEU A 1 91 ? 7.360 7.803 -15.179 1.00 97.19 91 LEU A C 1
ATOM 718 O O . LEU A 1 91 ? 8.518 8.170 -14.980 1.00 97.19 91 LEU A O 1
ATOM 722 N N . GLU A 1 92 ? 6.886 7.563 -16.401 1.00 97.25 92 GLU A N 1
ATOM 723 C CA . GLU A 1 92 ? 7.616 7.748 -17.659 1.00 97.25 92 GLU A CA 1
ATOM 724 C C . GLU A 1 92 ? 8.142 9.181 -17.810 1.00 97.25 92 GLU A C 1
ATOM 726 O O . GLU A 1 92 ? 9.329 9.379 -18.066 1.00 97.25 92 GLU A O 1
ATOM 731 N N . GLU A 1 93 ? 7.290 10.181 -17.581 1.00 98.12 93 GLU A N 1
ATOM 732 C CA . GLU A 1 93 ? 7.676 11.593 -17.669 1.00 98.12 93 GLU A CA 1
ATOM 733 C C . GLU A 1 93 ? 8.666 11.955 -16.555 1.00 98.12 93 GLU A C 1
ATOM 735 O O . GLU A 1 93 ? 9.699 12.583 -16.803 1.00 98.12 93 GLU A O 1
ATOM 740 N N . ARG A 1 94 ? 8.423 11.474 -15.325 1.00 97.94 94 ARG A N 1
ATOM 741 C CA . ARG A 1 94 ? 9.363 11.651 -14.202 1.00 97.94 94 ARG A CA 1
ATOM 742 C C . ARG A 1 94 ? 10.737 11.032 -14.517 1.00 97.94 94 ARG A C 1
ATOM 744 O O . ARG A 1 94 ? 11.766 11.562 -14.089 1.00 97.94 94 ARG A O 1
ATOM 751 N N . TRP A 1 95 ? 10.780 9.920 -15.255 1.00 98.00 95 TRP A N 1
ATOM 752 C CA . TRP A 1 95 ? 12.021 9.285 -15.712 1.00 98.00 95 TRP A CA 1
ATOM 753 C C . TRP A 1 95 ? 12.759 10.131 -16.752 1.00 98.00 95 TRP A C 1
ATOM 755 O O . TRP A 1 95 ? 13.957 10.365 -16.590 1.00 98.00 95 TRP A O 1
ATOM 765 N N . GLU A 1 96 ? 12.063 10.645 -17.767 1.00 98.00 96 GLU A N 1
ATOM 766 C CA . GLU A 1 96 ? 12.651 11.531 -18.783 1.00 98.00 96 GLU A CA 1
ATOM 767 C C . GLU A 1 96 ? 13.230 12.815 -18.171 1.00 98.00 96 GLU A C 1
ATOM 769 O O . GLU A 1 96 ? 14.272 13.308 -18.606 1.00 98.00 96 GLU A O 1
ATOM 774 N N . MET A 1 97 ? 12.611 13.309 -17.098 1.00 97.94 97 MET A N 1
ATOM 775 C CA . MET A 1 97 ? 13.085 14.454 -16.316 1.00 97.94 97 MET A CA 1
ATOM 776 C C . MET A 1 97 ? 14.242 14.123 -15.351 1.00 97.94 97 MET A C 1
ATOM 778 O O . MET A 1 97 ? 14.712 15.007 -14.633 1.00 97.94 97 MET A O 1
ATOM 782 N N . GLY A 1 98 ? 14.701 12.868 -15.285 1.00 97.50 98 GLY A N 1
ATOM 783 C CA . GLY A 1 98 ? 15.789 12.437 -14.400 1.00 97.50 98 GLY A CA 1
ATOM 784 C C . GLY A 1 98 ? 15.416 12.362 -12.913 1.00 97.50 98 GLY A C 1
ATOM 785 O O . GLY A 1 98 ? 16.301 12.358 -12.058 1.00 97.50 98 GLY A O 1
ATOM 786 N N . GLN A 1 99 ? 14.121 12.307 -12.582 1.00 96.81 99 GLN A N 1
ATOM 787 C CA . GLN A 1 99 ? 13.614 12.279 -11.200 1.00 96.81 99 GLN A CA 1
ATOM 788 C C . GLN A 1 99 ? 13.422 10.856 -10.654 1.00 96.81 99 GLN A C 1
ATOM 790 O O . GLN A 1 99 ? 13.170 10.668 -9.463 1.00 96.81 99 GLN A O 1
ATOM 795 N N . VAL A 1 100 ? 13.535 9.846 -11.516 1.00 97.25 100 VAL A N 1
ATOM 796 C CA . VAL A 1 100 ? 13.329 8.434 -11.183 1.00 97.25 100 VAL A CA 1
ATOM 797 C C . VAL A 1 100 ? 14.656 7.692 -11.289 1.00 97.25 100 VAL A C 1
ATOM 799 O O . VAL A 1 100 ? 15.411 7.861 -12.242 1.00 97.25 100 VAL A O 1
ATOM 802 N N . SER A 1 101 ? 14.965 6.849 -10.303 1.00 96.69 101 SER A N 1
ATOM 803 C CA . SER A 1 101 ? 16.163 6.005 -10.374 1.00 96.69 101 SER A CA 1
ATOM 804 C C . SER A 1 101 ? 16.001 4.896 -11.417 1.00 96.69 101 SER A C 1
ATOM 806 O O . SER A 1 101 ? 14.898 4.395 -11.632 1.00 96.69 101 SER A O 1
ATOM 808 N N . GLN A 1 102 ? 17.113 4.426 -11.987 1.00 96.81 102 GLN A N 1
ATOM 809 C CA . GLN A 1 102 ? 17.097 3.309 -12.935 1.00 96.81 102 GLN A CA 1
ATOM 810 C C . GLN A 1 102 ? 16.388 2.063 -12.371 1.00 96.81 102 GLN A C 1
ATOM 812 O O . GLN A 1 102 ? 15.618 1.427 -13.081 1.00 96.81 102 GLN A O 1
ATOM 817 N N . ALA A 1 103 ? 16.587 1.737 -11.088 1.00 97.31 103 ALA A N 1
ATOM 818 C CA . ALA A 1 103 ? 15.944 0.580 -10.461 1.00 97.31 103 ALA A CA 1
ATOM 819 C C . ALA A 1 103 ? 14.410 0.717 -10.389 1.00 97.31 103 ALA A C 1
ATOM 821 O O . ALA A 1 103 ? 13.699 -0.259 -10.618 1.00 97.31 103 ALA A O 1
ATOM 822 N N . VAL A 1 104 ? 13.897 1.922 -10.102 1.00 97.69 104 VAL A N 1
ATOM 823 C CA . VAL A 1 104 ? 12.447 2.205 -10.096 1.00 97.69 104 VAL A CA 1
ATOM 824 C C . VAL A 1 104 ? 11.887 2.115 -11.515 1.00 97.69 104 VAL A C 1
ATOM 826 O O . VAL A 1 104 ? 10.869 1.462 -11.722 1.00 97.69 104 VAL A O 1
ATOM 829 N N . TRP A 1 105 ? 12.580 2.697 -12.497 1.00 97.81 105 TRP A N 1
ATOM 830 C CA . TRP A 1 105 ? 12.170 2.643 -13.901 1.00 97.81 105 TRP A CA 1
ATOM 831 C C . TRP A 1 105 ? 12.113 1.210 -14.443 1.00 97.81 105 TRP A C 1
ATOM 833 O O . TRP A 1 105 ? 11.134 0.808 -15.068 1.00 97.81 105 TRP A O 1
ATOM 843 N N . GLU A 1 106 ? 13.137 0.400 -14.179 1.00 97.19 106 GLU A N 1
ATOM 844 C CA . GLU A 1 106 ? 13.161 -0.990 -14.635 1.00 97.19 106 GLU A CA 1
ATOM 845 C C . GLU A 1 106 ? 12.082 -1.845 -13.963 1.00 97.19 106 GLU A C 1
ATOM 847 O O . GLU A 1 106 ? 11.467 -2.673 -14.636 1.00 97.19 106 GLU A O 1
ATOM 852 N N . MET A 1 107 ? 11.801 -1.607 -12.677 1.00 97.81 107 MET A N 1
ATOM 853 C CA . MET A 1 107 ? 10.684 -2.244 -11.978 1.00 97.81 107 MET A CA 1
ATOM 854 C C . MET A 1 107 ? 9.339 -1.849 -12.600 1.00 97.81 107 MET A C 1
ATOM 856 O O . MET A 1 107 ? 8.540 -2.724 -12.926 1.00 97.81 107 MET A O 1
ATOM 860 N N . HIS A 1 108 ? 9.108 -0.553 -12.833 1.00 97.44 108 HIS A N 1
ATOM 861 C CA . HIS A 1 108 ? 7.889 -0.043 -13.473 1.00 97.44 108 HIS A CA 1
ATOM 862 C C . HIS A 1 108 ? 7.638 -0.696 -14.836 1.00 97.44 108 HIS A C 1
ATOM 864 O O . HIS A 1 108 ? 6.548 -1.188 -15.118 1.00 97.44 108 HIS A O 1
ATOM 870 N N . ARG A 1 109 ? 8.683 -0.826 -15.660 1.00 97.31 109 ARG A N 1
ATOM 871 C CA . ARG A 1 109 ? 8.590 -1.489 -16.969 1.00 97.31 109 ARG A CA 1
ATOM 872 C C . ARG A 1 109 ? 8.184 -2.962 -16.902 1.00 97.31 109 ARG A C 1
ATOM 874 O O . ARG A 1 109 ? 7.681 -3.480 -17.899 1.00 97.31 109 ARG A O 1
ATOM 881 N N . LEU A 1 110 ? 8.422 -3.660 -15.789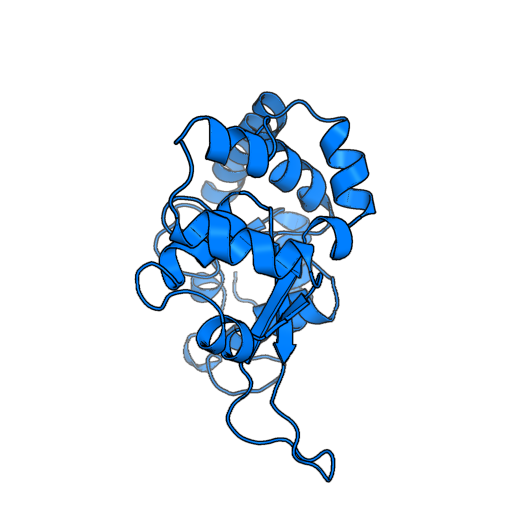 1.00 97.88 110 LEU A N 1
ATOM 882 C CA . LEU A 1 110 ? 7.900 -5.018 -15.602 1.00 97.88 110 LEU A CA 1
ATOM 883 C C . LEU A 1 110 ? 6.380 -4.990 -15.433 1.00 97.88 110 LEU A C 1
ATOM 885 O O . LEU A 1 110 ? 5.690 -5.787 -16.068 1.00 97.88 110 LEU A O 1
ATOM 889 N N . PHE A 1 111 ? 5.863 -4.036 -14.659 1.00 97.69 111 PHE A N 1
ATOM 890 C CA . PHE A 1 111 ? 4.426 -3.856 -14.464 1.00 97.69 111 PHE A CA 1
ATOM 891 C C . PHE A 1 111 ? 3.703 -3.374 -15.731 1.00 97.69 111 PHE A C 1
ATOM 893 O O . PHE A 1 111 ? 2.575 -3.782 -15.972 1.00 97.69 111 PHE A O 1
ATOM 900 N N . LEU A 1 112 ? 4.367 -2.626 -16.621 1.00 95.38 112 LEU A N 1
ATOM 901 C CA . LEU A 1 112 ? 3.809 -2.294 -17.945 1.00 95.38 112 LEU A CA 1
ATOM 902 C C . LEU A 1 112 ? 3.611 -3.513 -18.866 1.00 95.38 112 LEU A C 1
ATOM 904 O O . LEU A 1 112 ? 2.852 -3.444 -19.829 1.00 95.38 112 LEU A O 1
ATOM 908 N N . ARG A 1 113 ? 4.326 -4.621 -18.626 1.00 96.00 113 ARG A N 1
ATOM 909 C CA . ARG A 1 113 ? 4.209 -5.853 -19.431 1.00 96.00 113 ARG A CA 1
ATOM 910 C C . ARG A 1 113 ? 3.165 -6.817 -18.888 1.00 96.00 113 ARG A C 1
ATOM 912 O O . ARG A 1 113 ? 2.649 -7.637 -19.641 1.00 96.00 113 ARG A O 1
ATOM 919 N N . GLN A 1 114 ? 2.944 -6.774 -17.581 1.00 95.69 114 GLN A N 1
ATOM 920 C CA . GLN A 1 114 ? 2.054 -7.667 -16.862 1.00 95.69 114 GLN A CA 1
ATOM 921 C C . GLN A 1 114 ? 1.632 -6.985 -15.567 1.00 95.69 114 GLN A C 1
ATOM 923 O O . GLN A 1 114 ? 2.475 -6.515 -14.805 1.00 95.69 114 GLN A O 1
ATOM 928 N N . ASP A 1 115 ? 0.334 -7.009 -15.288 1.00 96.56 115 ASP A N 1
ATOM 929 C CA . ASP A 1 115 ? -0.248 -6.237 -14.192 1.00 96.56 115 ASP A CA 1
ATOM 930 C C . ASP A 1 115 ? 0.096 -6.767 -12.802 1.00 96.56 115 ASP A C 1
ATOM 932 O O . ASP A 1 115 ? -0.075 -6.057 -11.817 1.00 96.56 115 ASP A O 1
ATOM 936 N N . THR A 1 116 ? 0.526 -8.024 -12.697 1.00 97.06 116 THR A N 1
ATOM 937 C CA . THR A 1 116 ? 0.691 -8.734 -11.425 1.00 97.06 116 THR A CA 1
ATOM 938 C C . THR A 1 116 ? 1.961 -9.557 -11.417 1.00 97.06 116 THR A C 1
ATOM 940 O O . THR A 1 116 ? 2.211 -10.310 -12.351 1.00 97.06 116 THR A O 1
ATOM 943 N N . TRP A 1 117 ? 2.746 -9.458 -10.351 1.00 97.06 117 TRP A N 1
ATOM 944 C CA . TRP A 1 117 ? 4.006 -10.171 -10.223 1.00 97.06 117 TRP A CA 1
ATOM 945 C C . TRP A 1 117 ? 4.220 -10.716 -8.818 1.00 97.06 117 TRP A C 1
ATOM 947 O O . TRP A 1 117 ? 4.139 -9.992 -7.825 1.00 97.06 117 TRP A O 1
ATOM 957 N N . ALA A 1 118 ? 4.630 -11.980 -8.742 1.00 95.62 118 ALA A N 1
ATOM 958 C CA . ALA A 1 118 ? 5.187 -12.536 -7.522 1.00 95.62 118 ALA A CA 1
ATOM 959 C C . ALA A 1 118 ? 6.573 -11.929 -7.243 1.00 95.62 118 ALA A C 1
ATOM 961 O O . ALA A 1 118 ? 7.400 -11.756 -8.145 1.00 95.62 118 ALA A O 1
ATOM 962 N N . LYS A 1 119 ? 6.886 -11.654 -5.974 1.00 95.38 119 LYS A N 1
ATOM 963 C CA . LYS A 1 119 ? 8.174 -11.071 -5.564 1.00 95.38 119 LYS A CA 1
ATOM 964 C C . LYS A 1 119 ? 9.373 -11.899 -6.029 1.00 95.38 119 LYS A C 1
ATOM 966 O O . LYS A 1 119 ? 10.409 -11.326 -6.371 1.00 95.38 119 LYS A O 1
ATOM 971 N N . HIS A 1 120 ? 9.258 -13.228 -6.028 1.00 91.75 120 HIS A N 1
ATOM 972 C CA . HIS A 1 120 ? 10.332 -14.107 -6.495 1.00 91.75 120 HIS A CA 1
ATOM 973 C C . HIS A 1 120 ? 10.576 -13.984 -8.008 1.00 91.75 120 HIS A C 1
ATOM 975 O O . HIS A 1 120 ? 11.725 -14.033 -8.443 1.00 91.75 120 HIS A O 1
ATOM 981 N N . ASP A 1 121 ? 9.532 -13.740 -8.801 1.00 93.56 121 ASP A N 1
ATOM 982 C CA . ASP A 1 121 ? 9.655 -13.495 -10.238 1.00 93.56 121 ASP A CA 1
ATOM 983 C C . ASP A 1 121 ? 10.241 -12.121 -10.557 1.00 93.56 121 ASP A C 1
ATOM 985 O O . ASP A 1 121 ? 11.047 -12.006 -11.486 1.00 93.56 121 ASP A O 1
ATOM 989 N N . LEU A 1 122 ? 9.890 -11.100 -9.767 1.00 95.38 122 LEU A N 1
ATOM 990 C CA . LEU A 1 122 ? 10.520 -9.781 -9.851 1.00 95.38 122 LEU A CA 1
ATOM 991 C C . LEU A 1 122 ? 12.008 -9.870 -9.517 1.00 95.38 122 LEU A C 1
ATOM 993 O O . LEU A 1 122 ? 12.826 -9.298 -10.230 1.00 95.38 122 LEU A O 1
ATOM 997 N N . ARG A 1 123 ? 12.382 -10.623 -8.472 1.00 92.75 123 ARG A N 1
ATOM 998 C CA . ARG A 1 123 ? 13.791 -10.831 -8.083 1.00 92.75 123 ARG A CA 1
ATOM 999 C C . ARG A 1 123 ? 14.638 -11.437 -9.200 1.00 92.75 123 ARG A C 1
ATOM 1001 O O . ARG A 1 123 ? 15.827 -11.154 -9.255 1.00 92.75 123 ARG A O 1
ATOM 1008 N N . ALA A 1 124 ? 14.041 -12.251 -10.067 1.00 91.94 124 ALA A N 1
ATOM 1009 C CA . ALA A 1 124 ? 14.735 -12.864 -11.194 1.00 91.94 124 ALA A CA 1
ATOM 1010 C C . ALA A 1 124 ? 14.884 -11.933 -12.414 1.00 91.94 124 ALA A C 1
ATOM 1012 O O . ALA A 1 124 ? 15.629 -12.263 -13.334 1.00 91.94 124 ALA A O 1
ATOM 1013 N N . ARG A 1 125 ? 14.154 -10.807 -12.462 1.00 94.38 125 ARG A N 1
ATOM 1014 C CA . ARG A 1 125 ? 14.024 -9.954 -13.661 1.00 94.38 125 ARG A CA 1
ATOM 1015 C C . ARG A 1 125 ? 14.459 -8.505 -13.454 1.00 94.38 125 ARG A C 1
ATOM 1017 O O . ARG A 1 125 ? 14.894 -7.876 -14.412 1.00 94.38 125 ARG A O 1
ATOM 1024 N N . ALA A 1 126 ? 14.317 -7.977 -12.243 1.00 92.12 126 ALA A N 1
ATOM 1025 C CA . ALA A 1 126 ? 14.741 -6.631 -11.880 1.00 92.12 126 ALA A CA 1
ATOM 1026 C C . ALA A 1 126 ? 16.189 -6.629 -11.354 1.00 92.12 126 ALA A C 1
ATOM 1028 O O . ALA A 1 126 ? 16.655 -7.650 -10.837 1.00 92.12 126 ALA A O 1
ATOM 1029 N N . PRO A 1 127 ? 16.900 -5.488 -11.410 1.00 87.94 127 PRO A N 1
ATOM 1030 C CA . PRO A 1 127 ? 18.217 -5.350 -10.801 1.00 87.94 127 PRO A CA 1
ATOM 1031 C C . PRO A 1 127 ? 18.206 -5.694 -9.318 1.00 87.94 127 PRO A C 1
ATOM 1033 O O . PRO A 1 127 ? 17.338 -5.249 -8.566 1.00 87.94 127 PRO A O 1
ATOM 1036 N N . GLU A 1 128 ? 19.228 -6.421 -8.871 1.00 91.75 128 GLU A N 1
ATOM 1037 C CA . GLU A 1 128 ? 19.401 -6.720 -7.451 1.00 91.75 128 GLU A CA 1
ATOM 1038 C C . GLU A 1 128 ? 19.662 -5.441 -6.640 1.00 91.75 128 GLU A C 1
ATOM 1040 O O . GLU A 1 128 ? 19.053 -5.212 -5.588 1.00 91.75 128 GLU A O 1
ATOM 1045 N N . LYS A 1 129 ? 20.534 -4.568 -7.162 1.00 94.94 129 LYS A N 1
ATOM 1046 C CA . LYS A 1 129 ? 20.833 -3.270 -6.555 1.00 94.94 129 LYS A CA 1
ATOM 1047 C C . LYS A 1 129 ? 19.615 -2.356 -6.671 1.00 94.94 129 LYS A C 1
ATOM 1049 O O . LYS A 1 129 ? 19.191 -2.006 -7.765 1.00 94.94 129 LYS A O 1
ATOM 1054 N N . GLY A 1 130 ? 19.092 -1.925 -5.526 1.00 94.12 130 GLY A N 1
ATOM 1055 C CA . GLY A 1 130 ? 17.934 -1.031 -5.465 1.00 94.12 130 GLY A CA 1
ATOM 1056 C C . GLY A 1 130 ? 16.580 -1.739 -5.552 1.00 94.12 130 GLY A C 1
ATOM 1057 O O . GLY A 1 130 ? 15.567 -1.057 -5.466 1.00 94.12 130 GLY A O 1
ATOM 1058 N N . PHE A 1 131 ? 16.538 -3.076 -5.632 1.00 95.81 131 PHE A N 1
ATOM 1059 C CA . PHE A 1 131 ? 15.296 -3.854 -5.736 1.00 95.81 131 PHE A CA 1
ATOM 1060 C C . PHE A 1 131 ? 14.243 -3.473 -4.686 1.00 95.81 131 PHE A C 1
ATOM 1062 O O . PHE A 1 131 ? 13.089 -3.202 -5.009 1.00 95.81 131 PHE A O 1
ATOM 1069 N N . HIS A 1 132 ? 14.641 -3.467 -3.409 1.00 94.19 132 HIS A N 1
ATOM 1070 C CA . HIS A 1 132 ? 13.709 -3.210 -2.314 1.00 94.19 132 HIS A CA 1
ATOM 1071 C C . HIS A 1 132 ? 13.214 -1.765 -2.328 1.00 94.19 132 HIS A C 1
ATOM 1073 O O . HIS A 1 132 ? 12.011 -1.552 -2.250 1.00 94.19 132 HIS A O 1
ATOM 1079 N N . GLY A 1 133 ? 14.125 -0.805 -2.513 1.00 95.06 133 GLY A N 1
ATOM 1080 C CA . GLY A 1 133 ? 13.771 0.610 -2.603 1.00 95.06 133 GLY A CA 1
ATOM 1081 C C . GLY A 1 133 ? 12.884 0.919 -3.809 1.00 95.06 133 GLY A C 1
ATOM 1082 O O . GLY A 1 133 ? 11.990 1.745 -3.697 1.00 95.06 133 GLY A O 1
ATOM 1083 N N . ALA A 1 134 ? 13.070 0.224 -4.937 1.00 96.56 134 ALA A N 1
ATOM 1084 C CA . ALA A 1 134 ? 12.201 0.356 -6.102 1.00 96.56 134 ALA A CA 1
ATOM 1085 C C . ALA A 1 134 ? 10.774 -0.128 -5.813 1.00 96.56 134 ALA A C 1
ATOM 1087 O O . ALA A 1 134 ? 9.823 0.596 -6.086 1.00 96.56 134 ALA A O 1
ATOM 1088 N N . LEU A 1 135 ? 10.626 -1.310 -5.204 1.00 95.75 135 LEU A N 1
ATOM 1089 C CA . LEU A 1 135 ? 9.319 -1.813 -4.770 1.00 95.75 135 LEU A CA 1
ATOM 1090 C C . LEU A 1 135 ? 8.649 -0.881 -3.760 1.00 95.75 135 LEU A C 1
ATOM 1092 O O . LEU A 1 135 ? 7.484 -0.539 -3.925 1.00 95.75 135 LEU A O 1
ATOM 1096 N N . GLU A 1 136 ? 9.378 -0.459 -2.726 1.00 95.50 136 GLU A N 1
ATOM 1097 C CA . GLU A 1 136 ? 8.836 0.440 -1.705 1.00 95.50 136 GLU A CA 1
ATOM 1098 C C . GLU A 1 136 ? 8.441 1.793 -2.288 1.00 95.50 136 GLU A C 1
ATOM 1100 O O . GLU A 1 136 ? 7.416 2.337 -1.893 1.00 95.50 136 GLU A O 1
ATOM 1105 N N . ARG A 1 137 ? 9.202 2.313 -3.258 1.00 96.62 137 ARG A N 1
ATOM 1106 C CA . ARG A 1 137 ? 8.863 3.553 -3.956 1.00 96.62 137 ARG A CA 1
ATOM 1107 C C . ARG A 1 137 ? 7.556 3.421 -4.733 1.00 96.62 137 ARG A C 1
ATOM 1109 O O . ARG A 1 137 ? 6.693 4.271 -4.562 1.00 96.62 137 ARG A O 1
ATOM 1116 N N . LEU A 1 138 ? 7.393 2.360 -5.527 1.00 97.38 138 LEU A N 1
ATOM 1117 C CA . LEU A 1 138 ? 6.156 2.133 -6.285 1.00 97.38 138 LEU A CA 1
ATOM 1118 C C . LEU A 1 138 ? 4.945 1.920 -5.360 1.00 97.38 138 LEU A C 1
ATOM 1120 O O . LEU A 1 138 ? 3.857 2.397 -5.660 1.00 97.38 138 LEU A O 1
ATOM 1124 N N . MET A 1 139 ? 5.129 1.249 -4.218 1.00 97.56 139 MET A N 1
ATOM 1125 C CA . MET A 1 139 ? 4.077 1.106 -3.202 1.00 97.56 139 MET A CA 1
ATOM 1126 C C . MET A 1 139 ? 3.715 2.445 -2.545 1.00 97.56 139 MET A C 1
ATOM 1128 O O . MET A 1 139 ? 2.535 2.748 -2.367 1.00 97.56 139 MET A O 1
ATOM 1132 N N . ALA A 1 140 ? 4.723 3.255 -2.207 1.00 97.00 140 ALA A N 1
ATOM 1133 C CA . ALA A 1 140 ? 4.538 4.558 -1.575 1.00 97.00 140 ALA A CA 1
ATOM 1134 C C . ALA A 1 140 ? 3.878 5.577 -2.501 1.00 97.00 140 ALA A C 1
ATOM 1136 O O . ALA A 1 140 ? 3.143 6.434 -2.022 1.00 97.00 140 ALA A O 1
ATOM 1137 N N . GLU A 1 141 ? 4.113 5.458 -3.806 1.00 97.25 141 GLU A N 1
ATOM 1138 C CA . GLU A 1 141 ? 3.470 6.252 -4.855 1.00 97.25 141 GLU A CA 1
ATOM 1139 C C . GLU A 1 141 ? 2.116 5.675 -5.296 1.00 97.25 141 GLU A C 1
ATOM 1141 O O . GLU A 1 141 ? 1.527 6.171 -6.246 1.00 97.25 141 GLU A O 1
ATOM 1146 N N . MET A 1 142 ? 1.606 4.630 -4.630 1.00 97.44 142 MET A N 1
ATOM 1147 C CA . MET A 1 142 ? 0.354 3.950 -4.990 1.00 97.44 142 MET A CA 1
ATOM 1148 C C . MET A 1 142 ? 0.310 3.458 -6.450 1.00 97.44 142 MET A C 1
ATOM 1150 O O . MET A 1 142 ? -0.770 3.227 -6.984 1.00 97.44 142 MET A O 1
ATOM 1154 N N . GLU A 1 143 ? 1.462 3.226 -7.085 1.00 97.62 143 GLU A N 1
ATOM 1155 C CA . GLU A 1 143 ? 1.571 2.662 -8.441 1.00 97.62 143 GLU A CA 1
ATOM 1156 C C . GLU A 1 143 ? 1.274 1.149 -8.415 1.00 97.62 143 GLU A C 1
ATOM 1158 O O . GLU A 1 143 ? 0.662 0.589 -9.329 1.00 97.62 143 GLU A O 1
ATOM 1163 N N . ILE A 1 144 ? 1.675 0.482 -7.325 1.00 98.12 144 ILE A N 1
ATOM 1164 C CA . ILE A 1 144 ? 1.398 -0.933 -7.053 1.00 98.12 144 ILE A CA 1
ATOM 1165 C C . ILE A 1 144 ? 0.948 -1.142 -5.605 1.00 98.12 144 ILE A C 1
ATOM 1167 O O . ILE A 1 144 ? 1.321 -0.393 -4.702 1.00 98.12 144 ILE A O 1
ATOM 1171 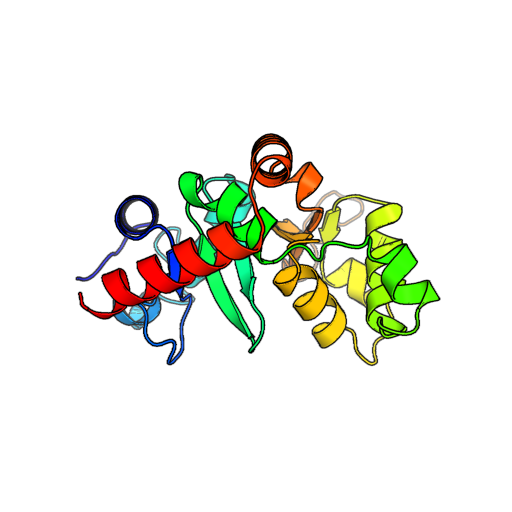N N . VAL A 1 145 ? 0.226 -2.231 -5.357 1.00 98.06 145 VAL A N 1
ATOM 1172 C CA . VAL A 1 145 ? -0.174 -2.685 -4.017 1.00 98.06 145 VAL A CA 1
ATOM 1173 C C . VAL A 1 145 ? 0.092 -4.176 -3.849 1.00 98.06 145 VAL A C 1
ATOM 1175 O O . VAL A 1 145 ? 0.298 -4.891 -4.830 1.00 98.06 145 VAL A O 1
ATOM 1178 N N . MET A 1 146 ? 0.101 -4.663 -2.606 1.00 97.56 146 MET A N 1
ATOM 1179 C CA . MET A 1 146 ? 0.050 -6.107 -2.363 1.00 97.56 146 MET A CA 1
ATOM 1180 C C . MET A 1 146 ? -1.300 -6.651 -2.854 1.00 97.56 146 MET A C 1
ATOM 1182 O O . MET A 1 146 ? -2.335 -6.074 -2.536 1.00 97.56 146 MET A O 1
ATOM 1186 N N . SER A 1 147 ? -1.285 -7.748 -3.614 1.00 97.06 147 SER A N 1
ATOM 1187 C CA . SER A 1 147 ? -2.492 -8.426 -4.122 1.00 97.06 147 SER A CA 1
ATOM 1188 C C . SER A 1 147 ? -2.734 -9.803 -3.510 1.00 97.06 147 SER A C 1
ATOM 1190 O O . SER A 1 147 ? -3.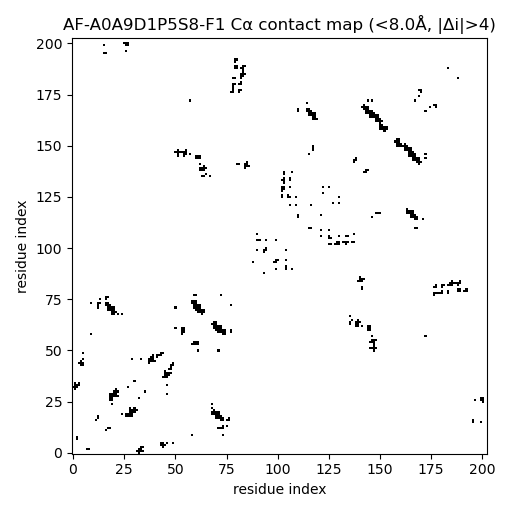793 -10.385 -3.719 1.00 97.06 147 SER A O 1
ATOM 1192 N N . GLY A 1 148 ? -1.783 -10.308 -2.723 1.00 94.56 148 GLY A N 1
ATOM 1193 C CA . GLY A 1 148 ? -1.872 -11.607 -2.066 1.00 94.56 148 GLY A CA 1
ATOM 1194 C C . GLY A 1 148 ? -0.510 -12.276 -1.977 1.00 94.56 148 GLY A C 1
ATOM 1195 O O . GLY A 1 148 ? 0.516 -11.605 -1.822 1.00 94.56 148 GLY A O 1
ATOM 1196 N N . GLU A 1 149 ? -0.496 -13.599 -2.088 1.00 92.62 149 GLU A N 1
ATOM 1197 C CA . GLU A 1 149 ? 0.721 -14.393 -2.208 1.00 92.62 149 GLU A CA 1
ATOM 1198 C C . GLU A 1 149 ? 0.638 -15.361 -3.385 1.00 92.62 149 GLU A C 1
ATOM 1200 O O . GLU A 1 149 ? -0.416 -15.887 -3.728 1.00 92.62 149 GLU A O 1
ATOM 1205 N N . SER A 1 150 ? 1.791 -15.616 -3.991 1.00 88.06 150 SER A N 1
ATOM 1206 C CA . SER A 1 150 ? 1.950 -16.576 -5.072 1.00 88.06 150 SER A CA 1
ATOM 1207 C C . SER A 1 150 ? 3.116 -17.506 -4.764 1.00 88.06 150 SER A C 1
ATOM 1209 O O . SER A 1 150 ? 4.164 -17.090 -4.253 1.00 88.06 150 SER A O 1
ATOM 1211 N N . GLN A 1 151 ? 2.924 -18.785 -5.069 1.00 86.50 151 GLN A N 1
ATOM 1212 C CA . GLN A 1 151 ? 3.895 -19.846 -4.852 1.00 86.50 151 GLN A CA 1
ATOM 1213 C C . GLN A 1 151 ? 4.177 -20.540 -6.177 1.00 86.50 151 GLN A C 1
ATOM 1215 O O . GLN A 1 151 ? 3.269 -20.820 -6.961 1.00 86.50 151 GLN A O 1
ATOM 1220 N N . ARG A 1 152 ? 5.454 -20.834 -6.432 1.00 81.88 152 ARG A N 1
ATOM 1221 C CA . ARG A 1 152 ? 5.854 -21.482 -7.678 1.00 81.88 152 ARG A CA 1
ATOM 1222 C C . ARG A 1 152 ? 5.215 -22.863 -7.764 1.00 81.88 152 ARG A C 1
ATOM 1224 O O . ARG A 1 152 ? 5.260 -23.614 -6.796 1.00 81.88 152 ARG A O 1
ATOM 1231 N N . LEU A 1 153 ? 4.680 -23.222 -8.924 1.00 83.56 153 LEU A N 1
ATOM 1232 C CA . LEU A 1 153 ? 4.155 -24.563 -9.170 1.00 83.56 153 LEU A CA 1
ATOM 1233 C C . LEU A 1 153 ? 5.176 -25.408 -9.943 1.00 83.56 153 LEU A C 1
ATOM 1235 O O . LEU A 1 153 ? 5.929 -24.898 -10.776 1.00 83.56 153 LEU A O 1
ATOM 1239 N N . SER A 1 154 ? 5.227 -26.706 -9.650 1.00 84.25 154 SER A N 1
ATOM 1240 C CA . SER A 1 154 ? 5.924 -27.692 -10.475 1.00 84.25 154 SER A CA 1
ATOM 1241 C C . SER A 1 154 ? 5.155 -27.950 -11.776 1.00 84.25 154 SER A C 1
ATOM 1243 O O . SER A 1 154 ? 4.017 -27.513 -11.941 1.00 84.25 154 SER A O 1
ATOM 1245 N N . VAL A 1 155 ? 5.758 -28.721 -12.687 1.00 85.62 155 VAL A N 1
ATOM 1246 C CA . VAL A 1 155 ? 5.078 -29.211 -13.902 1.00 85.62 155 VAL A CA 1
ATOM 1247 C C . VAL A 1 155 ? 3.803 -29.997 -13.556 1.00 85.62 155 VAL A C 1
ATOM 1249 O O . VAL A 1 155 ? 2.828 -29.936 -14.295 1.00 85.62 155 VAL A O 1
ATOM 1252 N N . ASP A 1 156 ? 3.774 -30.649 -12.391 1.00 90.69 156 ASP A N 1
ATOM 1253 C CA . ASP A 1 156 ? 2.620 -31.401 -11.880 1.00 90.69 156 ASP A CA 1
ATOM 1254 C C . ASP A 1 156 ? 1.624 -30.529 -11.089 1.00 90.69 156 ASP A C 1
ATOM 1256 O O . ASP A 1 156 ? 0.819 -31.057 -10.321 1.00 90.69 156 ASP A O 1
ATOM 1260 N N . LEU A 1 157 ? 1.711 -29.197 -11.206 1.00 82.75 157 LEU A N 1
ATOM 1261 C CA . LEU A 1 157 ? 0.881 -28.219 -10.487 1.00 82.75 157 LEU A CA 1
ATOM 1262 C C . LEU A 1 157 ? 0.968 -28.316 -8.954 1.00 82.75 157 LEU A C 1
ATOM 1264 O O . LEU A 1 157 ? 0.051 -27.909 -8.241 1.00 82.75 157 LEU A O 1
ATOM 1268 N N . ARG A 1 158 ? 2.080 -28.834 -8.419 1.00 86.50 158 ARG A N 1
ATOM 1269 C CA . ARG A 1 158 ? 2.315 -28.886 -6.969 1.00 86.50 158 ARG A CA 1
ATOM 1270 C C . ARG A 1 158 ? 3.097 -27.661 -6.507 1.00 86.50 158 ARG A C 1
ATOM 1272 O O . ARG A 1 158 ? 4.045 -27.290 -7.197 1.00 86.50 158 ARG A O 1
ATOM 1279 N N . PRO A 1 159 ? 2.782 -27.067 -5.347 1.00 84.25 159 PRO A N 1
ATOM 1280 C CA . PRO A 1 159 ? 3.554 -25.941 -4.846 1.00 84.25 159 PRO A CA 1
ATOM 1281 C C . PRO A 1 159 ? 5.009 -26.314 -4.520 1.00 84.25 159 PRO A C 1
ATOM 1283 O O . PRO A 1 159 ? 5.290 -27.375 -3.964 1.00 84.25 159 PRO A O 1
ATOM 1286 N N . VAL A 1 160 ? 5.940 -25.433 -4.883 1.00 84.88 160 VAL A N 1
ATOM 1287 C CA . VAL A 1 160 ? 7.392 -25.576 -4.728 1.00 84.88 160 VAL A CA 1
ATOM 1288 C C . VAL A 1 160 ? 7.964 -24.312 -4.091 1.00 84.88 160 VAL A C 1
ATOM 1290 O O . VAL A 1 160 ? 7.712 -23.199 -4.552 1.00 84.88 160 VAL A O 1
ATOM 1293 N N . GLY A 1 161 ? 8.814 -24.490 -3.078 1.00 83.44 161 GLY A N 1
ATOM 1294 C CA . GLY A 1 161 ? 9.424 -23.383 -2.337 1.00 83.44 161 GLY A CA 1
ATOM 1295 C C . GLY A 1 161 ? 8.449 -22.745 -1.350 1.00 83.44 161 GLY A C 1
ATOM 1296 O O . GLY A 1 161 ? 7.418 -23.327 -1.036 1.00 83.44 161 GLY A O 1
ATOM 1297 N N . TRP A 1 162 ? 8.781 -21.559 -0.847 1.00 83.62 162 TRP A N 1
ATOM 1298 C CA . TRP A 1 162 ? 7.895 -20.794 0.032 1.00 83.62 162 TRP A CA 1
ATOM 1299 C C . TRP A 1 162 ? 7.003 -19.853 -0.787 1.00 83.62 162 TRP A C 1
ATOM 1301 O O . TRP A 1 162 ? 7.469 -19.341 -1.812 1.00 83.62 162 TRP A O 1
ATOM 1311 N N . PRO A 1 163 ? 5.755 -19.596 -0.353 1.00 86.88 163 PRO A N 1
ATOM 1312 C CA . PRO A 1 163 ? 4.954 -18.509 -0.898 1.00 86.88 163 PRO A CA 1
ATOM 1313 C C . PRO A 1 163 ? 5.713 -17.183 -0.832 1.00 86.88 163 PRO A C 1
ATOM 1315 O O . PRO A 1 163 ? 6.530 -16.940 0.061 1.00 86.88 163 PRO A O 1
ATOM 1318 N N . SER A 1 164 ? 5.461 -16.316 -1.804 1.00 92.06 164 SER A N 1
ATOM 1319 C CA . SER A 1 164 ? 6.015 -14.969 -1.824 1.00 92.06 164 SER A CA 1
ATOM 1320 C C . SER A 1 164 ? 4.910 -13.958 -2.057 1.00 92.06 164 SER A C 1
ATOM 1322 O O . SER A 1 164 ? 3.997 -14.230 -2.831 1.00 92.06 164 SER A O 1
ATOM 1324 N N . ILE A 1 165 ? 5.062 -12.773 -1.471 1.00 94.94 165 ILE A N 1
ATOM 1325 C CA . ILE A 1 165 ? 4.161 -11.641 -1.698 1.00 94.94 165 ILE A CA 1
ATOM 1326 C C . ILE A 1 165 ? 3.974 -11.404 -3.197 1.00 94.94 165 ILE A C 1
ATOM 1328 O O . ILE A 1 165 ? 4.949 -11.358 -3.953 1.00 94.94 165 ILE A O 1
ATOM 1332 N N . GLU A 1 166 ? 2.724 -11.242 -3.598 1.00 97.12 166 GLU A N 1
ATOM 1333 C CA . GLU A 1 166 ? 2.325 -10.822 -4.928 1.00 97.12 166 GLU A CA 1
ATOM 1334 C C . GLU A 1 166 ? 1.978 -9.330 -4.918 1.00 97.12 166 GLU A C 1
ATOM 1336 O O . GLU A 1 166 ? 1.378 -8.822 -3.966 1.00 97.12 166 GLU A O 1
ATOM 1341 N N . TYR A 1 167 ? 2.397 -8.630 -5.968 1.00 98.12 167 TYR A N 1
ATOM 1342 C CA . TYR A 1 167 ? 2.118 -7.218 -6.182 1.00 98.12 167 TYR A CA 1
ATOM 1343 C C . TYR A 1 167 ? 1.329 -7.034 -7.471 1.00 98.12 167 TYR A C 1
ATOM 1345 O O . TYR A 1 167 ? 1.633 -7.681 -8.472 1.00 98.12 167 TYR A O 1
ATOM 1353 N N . MET A 1 168 ? 0.380 -6.105 -7.469 1.00 98.38 168 MET A N 1
ATOM 1354 C CA . MET A 1 168 ? -0.457 -5.771 -8.617 1.00 98.38 168 MET A CA 1
ATOM 1355 C C . MET A 1 168 ? -0.466 -4.262 -8.840 1.00 98.38 168 MET A C 1
ATOM 1357 O O . MET A 1 168 ? -0.403 -3.499 -7.876 1.00 98.38 168 MET A O 1
ATOM 1361 N N . ARG A 1 169 ? -0.572 -3.830 -10.099 1.00 98.50 169 ARG A N 1
ATOM 1362 C CA . ARG A 1 169 ? -0.833 -2.426 -10.434 1.00 98.50 169 ARG A CA 1
ATOM 1363 C C . ARG A 1 169 ? -2.122 -1.950 -9.771 1.00 98.50 169 ARG A C 1
ATOM 1365 O O . ARG A 1 169 ? -3.142 -2.642 -9.808 1.00 98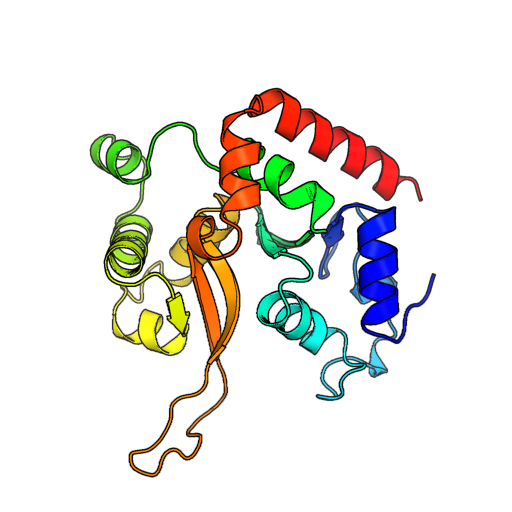.50 169 ARG A O 1
ATOM 1372 N N . THR A 1 170 ? -2.089 -0.768 -9.170 1.00 98.25 170 THR A N 1
ATOM 1373 C CA . THR A 1 170 ? -3.215 -0.264 -8.371 1.00 98.25 170 THR A CA 1
ATOM 1374 C C . THR A 1 170 ? -4.477 -0.031 -9.201 1.00 98.25 170 THR A C 1
ATOM 1376 O O . THR A 1 170 ? -5.579 -0.278 -8.715 1.00 98.25 170 THR A O 1
ATOM 1379 N N . ASP A 1 171 ? -4.338 0.376 -10.464 1.00 97.75 171 ASP A N 1
ATOM 1380 C CA . ASP A 1 171 ? -5.461 0.574 -11.391 1.00 97.75 171 ASP A CA 1
ATOM 1381 C C . ASP A 1 171 ? -6.142 -0.728 -11.818 1.00 97.75 171 ASP A C 1
ATOM 1383 O O . ASP A 1 171 ? -7.325 -0.719 -12.148 1.00 97.75 171 ASP A O 1
ATOM 1387 N N . VAL A 1 172 ? -5.436 -1.854 -11.728 1.00 98.12 172 VAL A N 1
ATOM 1388 C CA . VAL A 1 172 ? -6.012 -3.191 -11.915 1.00 98.12 172 VAL A CA 1
ATOM 1389 C C . VAL A 1 172 ? -6.593 -3.724 -10.609 1.00 98.12 172 VAL A C 1
ATOM 1391 O O . VAL A 1 172 ? -7.645 -4.362 -10.610 1.00 98.12 172 VAL A O 1
ATOM 1394 N N . TYR A 1 173 ? -5.944 -3.438 -9.478 1.00 98.31 173 TYR A N 1
ATOM 1395 C CA . TYR A 1 173 ? -6.402 -3.894 -8.169 1.00 98.31 173 TYR A CA 1
ATOM 1396 C C . TYR A 1 173 ? -7.703 -3.210 -7.717 1.00 98.31 173 TYR A C 1
ATOM 1398 O O . TYR A 1 173 ? -8.580 -3.883 -7.173 1.00 98.31 173 TYR A O 1
ATOM 1406 N N . ALA A 1 174 ? -7.827 -1.897 -7.943 1.00 97.69 174 ALA A N 1
ATOM 1407 C CA . ALA A 1 174 ? -8.952 -1.071 -7.503 1.00 97.69 174 ALA A CA 1
ATOM 1408 C C . ALA A 1 174 ? -9.366 -0.026 -8.570 1.00 97.69 174 ALA A C 1
ATOM 1410 O O . ALA A 1 174 ? -9.270 1.183 -8.327 1.00 97.69 174 ALA A O 1
ATOM 1411 N N . PRO A 1 175 ? -9.876 -0.457 -9.743 1.00 97.88 175 PRO A N 1
ATOM 1412 C CA . PRO A 1 175 ? -10.175 0.435 -10.871 1.00 97.88 175 PRO A CA 1
ATOM 1413 C C . PRO A 1 175 ? -11.187 1.532 -10.523 1.00 97.88 175 PRO A C 1
ATOM 1415 O O . PRO A 1 175 ? -11.007 2.694 -10.888 1.00 97.88 175 PRO A O 1
ATOM 1418 N N . GLU A 1 176 ? -12.233 1.205 -9.758 1.00 98.06 176 GLU A N 1
ATOM 1419 C CA . GLU A 1 176 ? -13.208 2.208 -9.318 1.00 98.06 176 GLU A CA 1
ATOM 1420 C C . GLU A 1 176 ? -12.597 3.249 -8.378 1.00 98.06 176 GLU A C 1
ATOM 1422 O O . GLU A 1 176 ? -12.982 4.419 -8.407 1.00 98.06 176 GLU A O 1
ATOM 1427 N N . ALA A 1 177 ? -11.665 2.833 -7.515 1.00 98.12 177 ALA A N 1
ATOM 1428 C CA . ALA A 1 177 ? -11.013 3.747 -6.593 1.00 98.12 177 ALA A CA 1
ATOM 1429 C C . ALA A 1 177 ? -10.081 4.702 -7.341 1.00 98.12 177 ALA A C 1
ATOM 1431 O O . ALA A 1 177 ? -10.085 5.889 -7.029 1.00 98.12 177 ALA A O 1
ATOM 1432 N N . VAL A 1 178 ? -9.366 4.215 -8.362 1.00 98.19 178 VAL A N 1
ATOM 1433 C CA . VAL A 1 178 ? -8.560 5.052 -9.264 1.00 98.19 178 VAL A CA 1
ATOM 1434 C C . VAL A 1 178 ? -9.437 6.040 -10.035 1.00 98.19 178 VAL A C 1
ATOM 1436 O O . VAL A 1 178 ? -9.138 7.233 -10.058 1.00 98.19 178 VAL A O 1
ATOM 1439 N N . ALA A 1 179 ? -10.569 5.592 -10.588 1.00 98.19 179 ALA A N 1
ATOM 1440 C CA . ALA A 1 179 ? -11.501 6.478 -11.288 1.00 98.19 179 ALA A CA 1
ATOM 1441 C C . ALA A 1 179 ? -12.059 7.586 -10.375 1.00 98.19 179 ALA A C 1
ATOM 1443 O O . ALA A 1 179 ? -12.177 8.737 -10.794 1.00 98.19 179 ALA A O 1
ATOM 1444 N N . ARG A 1 180 ? -12.372 7.259 -9.112 1.00 98.25 180 ARG A N 1
ATOM 1445 C CA . ARG A 1 180 ? -12.789 8.244 -8.100 1.00 98.25 180 ARG A CA 1
ATOM 1446 C C . ARG A 1 180 ? -11.639 9.167 -7.690 1.00 98.25 180 ARG A C 1
ATOM 1448 O O . ARG A 1 180 ? -11.866 10.361 -7.541 1.00 98.25 180 ARG A O 1
ATOM 1455 N N . ALA A 1 181 ? -10.427 8.637 -7.526 1.00 98.25 181 ALA A N 1
ATOM 1456 C CA . ALA A 1 181 ? -9.239 9.404 -7.150 1.00 98.25 181 ALA A CA 1
ATOM 1457 C C . ALA A 1 181 ? -8.906 10.493 -8.177 1.00 98.25 181 ALA A C 1
ATOM 1459 O O . ALA A 1 181 ? -8.552 11.599 -7.788 1.00 98.25 181 ALA A O 1
ATOM 1460 N N . ALA A 1 182 ? -9.107 10.218 -9.470 1.00 96.69 182 ALA A N 1
ATOM 1461 C CA . ALA A 1 182 ? -8.902 11.186 -10.549 1.00 96.69 182 ALA A CA 1
ATOM 1462 C C . ALA A 1 182 ? -9.822 12.424 -10.474 1.00 96.69 182 ALA A C 1
ATOM 1464 O O . ALA A 1 182 ? -9.589 13.402 -11.178 1.00 96.69 182 ALA A O 1
ATOM 1465 N N . GLN A 1 183 ? -10.875 12.381 -9.650 1.00 97.19 183 GLN A N 1
ATOM 1466 C CA . GLN A 1 183 ? -11.795 13.499 -9.413 1.00 97.19 183 GLN A CA 1
ATOM 1467 C C . GLN A 1 183 ? -11.479 14.271 -8.122 1.00 97.19 183 GLN A C 1
ATOM 1469 O O . GLN A 1 183 ? -12.195 15.213 -7.786 1.00 97.19 183 GLN A O 1
ATOM 1474 N N . LEU A 1 184 ? -10.462 13.852 -7.364 1.00 98.00 184 LEU A N 1
ATOM 1475 C CA . LEU A 1 184 ? -10.067 14.482 -6.108 1.00 98.00 184 LEU A CA 1
ATOM 1476 C C . LEU A 1 184 ? -8.859 15.391 -6.325 1.00 98.00 184 LEU A C 1
ATOM 1478 O O . LEU A 1 184 ? -7.951 15.060 -7.086 1.00 98.00 184 LEU A O 1
ATOM 1482 N N . ASP A 1 185 ? -8.813 16.500 -5.592 1.00 98.00 185 ASP A N 1
ATOM 1483 C CA . ASP A 1 185 ? -7.588 17.279 -5.474 1.00 98.00 185 ASP A CA 1
ATOM 1484 C C . ASP A 1 185 ? -6.581 16.547 -4.570 1.00 98.00 185 ASP A C 1
ATOM 1486 O O . ASP A 1 185 ? -6.914 16.067 -3.480 1.00 98.00 185 ASP A O 1
ATOM 1490 N N . ALA A 1 186 ? -5.336 16.441 -5.038 1.00 97.38 186 ALA A N 1
ATOM 1491 C CA . ALA A 1 186 ? -4.292 15.696 -4.343 1.00 97.38 186 ALA A CA 1
ATOM 1492 C C . ALA A 1 186 ? -3.928 16.325 -2.988 1.00 97.38 186 ALA A C 1
ATOM 1494 O O . ALA A 1 186 ? -3.623 15.605 -2.035 1.00 97.38 186 ALA A O 1
ATOM 1495 N N . GLU A 1 187 ? -3.968 17.654 -2.878 1.00 97.69 187 GLU A N 1
ATOM 1496 C CA . GLU A 1 187 ? -3.618 18.358 -1.648 1.00 97.69 187 GLU A CA 1
ATOM 1497 C C . GLU A 1 187 ? -4.749 18.283 -0.620 1.00 97.69 187 GLU A C 1
ATOM 1499 O O . GLU A 1 187 ? -4.505 17.990 0.553 1.00 97.69 187 GLU A O 1
ATOM 1504 N N . GLU A 1 188 ? -6.001 18.422 -1.058 1.00 98.12 188 GLU A N 1
ATOM 1505 C CA . GLU A 1 188 ? -7.166 18.169 -0.205 1.00 98.12 188 GLU A CA 1
ATOM 1506 C C . GLU A 1 188 ? -7.183 16.724 0.314 1.00 98.12 188 GLU A C 1
ATOM 1508 O O . GLU A 1 188 ? -7.461 16.478 1.494 1.00 98.12 188 GLU A O 1
ATOM 1513 N N . ALA A 1 189 ? -6.831 15.755 -0.537 1.00 98.25 189 ALA A N 1
ATOM 1514 C CA . ALA A 1 189 ? -6.718 14.357 -0.144 1.00 98.25 189 ALA A CA 1
ATOM 1515 C C . ALA A 1 189 ? -5.627 14.148 0.923 1.00 98.25 189 ALA A C 1
ATOM 1517 O O . ALA A 1 189 ? -5.876 13.481 1.934 1.00 98.25 189 ALA A O 1
ATOM 1518 N N . ARG A 1 190 ? -4.450 14.774 0.768 1.00 97.31 190 ARG A N 1
ATOM 1519 C CA . ARG A 1 190 ? -3.387 14.757 1.793 1.00 97.31 190 ARG A CA 1
ATOM 1520 C C . ARG A 1 190 ? -3.852 15.376 3.102 1.00 97.31 190 ARG A C 1
ATOM 1522 O O . ARG A 1 190 ? -3.672 14.769 4.160 1.00 97.31 190 ARG A O 1
ATOM 1529 N N . LEU A 1 191 ? -4.498 16.540 3.051 1.00 98.06 191 LEU A N 1
ATOM 1530 C CA . LEU A 1 191 ? -5.015 17.212 4.242 1.00 98.06 191 LEU A CA 1
ATOM 1531 C C . LEU A 1 191 ? -6.066 16.357 4.961 1.00 98.06 191 LEU A C 1
ATOM 1533 O O . LEU A 1 191 ? -6.077 16.292 6.195 1.00 98.06 191 LEU A O 1
ATOM 1537 N N . LYS A 1 192 ? -6.915 15.647 4.211 1.00 98.25 192 LYS A N 1
ATOM 1538 C CA . LYS A 1 192 ? -7.895 14.706 4.764 1.00 98.25 192 LYS A CA 1
ATOM 1539 C C . LYS A 1 192 ? -7.216 13.547 5.500 1.00 98.25 192 LYS A C 1
ATOM 1541 O O . LYS A 1 192 ? -7.647 13.204 6.603 1.00 98.25 192 LYS A O 1
ATOM 1546 N N . ILE A 1 193 ? -6.138 12.988 4.945 1.00 96.88 193 ILE A N 1
ATOM 1547 C CA . ILE A 1 193 ? -5.333 11.945 5.605 1.00 96.88 193 ILE A CA 1
ATOM 1548 C C . ILE A 1 193 ? -4.685 12.491 6.878 1.00 96.88 193 ILE A C 1
ATOM 1550 O O . ILE A 1 193 ? -4.816 11.869 7.928 1.00 96.88 193 ILE A O 1
ATOM 1554 N N . ILE A 1 194 ? -4.040 13.660 6.827 1.00 95.69 194 ILE A N 1
ATOM 1555 C CA . ILE A 1 194 ? -3.407 14.298 7.997 1.00 95.69 194 ILE A CA 1
ATOM 1556 C C . ILE A 1 194 ? -4.439 14.550 9.104 1.00 95.69 194 ILE A C 1
ATOM 1558 O O . ILE A 1 194 ? -4.207 14.218 10.267 1.00 95.69 194 ILE A O 1
ATOM 1562 N N . THR A 1 195 ? -5.605 15.080 8.738 1.00 97.44 195 THR A N 1
ATOM 1563 C CA . THR A 1 195 ? -6.708 15.334 9.672 1.00 97.44 195 THR A CA 1
ATOM 1564 C C . THR A 1 195 ? -7.178 14.042 10.335 1.00 97.44 195 THR A C 1
ATOM 1566 O O . THR A 1 195 ? -7.352 14.000 11.553 1.00 97.44 195 THR A O 1
ATOM 1569 N N . GLN A 1 196 ? -7.357 12.971 9.558 1.00 97.00 196 GLN A N 1
ATOM 1570 C CA . GLN A 1 196 ? -7.764 11.680 10.106 1.00 97.00 196 GLN A CA 1
ATOM 1571 C C . GLN A 1 196 ? -6.682 11.064 10.987 1.00 97.00 196 GLN A C 1
ATOM 1573 O O . GLN A 1 196 ? -7.014 10.576 12.063 1.00 97.00 196 GLN A O 1
ATOM 1578 N N . ARG A 1 197 ? -5.401 11.163 10.599 1.00 94.56 197 ARG A N 1
ATOM 1579 C CA . ARG A 1 197 ? -4.268 10.761 11.449 1.00 94.56 197 ARG A CA 1
ATOM 1580 C C . ARG A 1 197 ? -4.338 11.443 12.811 1.00 94.56 197 ARG A C 1
ATOM 1582 O O . ARG A 1 197 ? -4.216 10.760 13.818 1.00 94.56 197 ARG A O 1
ATOM 1589 N N . GLY A 1 198 ? -4.584 12.754 12.848 1.00 94.75 198 GLY A N 1
ATOM 1590 C CA . GLY A 1 198 ? -4.729 13.502 14.100 1.00 94.75 198 GLY A CA 1
ATOM 1591 C C . GLY A 1 198 ? -5.895 13.020 14.969 1.00 94.75 198 GLY A C 1
ATOM 1592 O O . GLY A 1 198 ? -5.746 12.925 16.183 1.00 94.75 198 GLY A O 1
ATOM 1593 N N . LYS A 1 199 ? -7.032 12.663 14.357 1.00 94.81 199 LYS A N 1
ATOM 1594 C CA . LYS A 1 199 ? -8.197 12.117 15.076 1.00 94.81 199 LYS A CA 1
ATOM 1595 C C . LYS A 1 199 ? -7.905 10.751 15.685 1.00 94.81 199 LYS A C 1
ATOM 1597 O O . LYS A 1 199 ? -8.146 10.563 16.870 1.00 94.81 199 LYS A O 1
ATOM 1602 N N . ILE A 1 200 ? -7.377 9.817 14.894 1.00 94.06 200 ILE A N 1
ATOM 1603 C CA . ILE A 1 200 ? -7.140 8.443 15.360 1.00 94.06 200 ILE A CA 1
ATOM 1604 C C . ILE A 1 200 ? -5.954 8.346 16.323 1.00 94.06 200 ILE A C 1
ATOM 1606 O O . ILE A 1 200 ? -5.919 7.444 17.146 1.00 94.06 200 ILE A O 1
ATOM 1610 N N . ALA A 1 201 ? -4.995 9.273 16.248 1.00 89.44 201 ALA A N 1
ATOM 1611 C CA . ALA A 1 201 ? -3.883 9.371 17.194 1.00 89.44 201 ALA A CA 1
ATOM 1612 C C . ALA A 1 201 ? -4.314 9.815 18.602 1.00 89.44 201 ALA A C 1
ATOM 1614 O O . ALA A 1 201 ? -3.573 9.608 19.559 1.00 89.44 201 ALA A O 1
ATOM 1615 N N . ALA A 1 202 ? -5.468 10.478 18.714 1.00 85.56 202 ALA A N 1
ATOM 1616 C CA . ALA A 1 202 ? -6.000 10.990 19.972 1.00 85.56 202 ALA A CA 1
ATOM 1617 C C . ALA A 1 202 ? -6.916 9.989 20.706 1.00 85.56 202 ALA A C 1
ATOM 1619 O O . ALA A 1 202 ? -7.418 10.326 21.779 1.00 85.56 202 ALA A O 1
ATOM 1620 N N . LEU A 1 203 ? -7.154 8.808 20.120 1.00 79.25 203 LEU A N 1
ATOM 1621 C CA . LEU A 1 203 ? -7.948 7.710 20.688 1.00 79.25 203 LEU A CA 1
ATOM 1622 C C . LEU A 1 203 ? -7.073 6.766 21.518 1.00 79.25 203 LEU A C 1
ATOM 1624 O O . LEU A 1 203 ? -7.577 6.292 22.561 1.00 79.25 203 LEU A O 1
#

Nearest PDB structures (foldseek):
  3lfk-assembly1_A  TM=5.759E-01  e=8.833E-02  Thermoplasma volcanium GSS1
  7qiz-assembly1_BA  TM=4.178E-01  e=4.041E+00  Solanum lycopersicum
  2o03-assembly1_A-2  TM=4.739E-01  e=2.468E+00  Mycobacterium tuberculosis
  8a98-assembly1_SY  TM=3.510E-01  e=2.625E+00  Leishmania major strain Friedlin
  5iqr-assembly1_8  TM=2.103E-01  e=3.158E+00  Escherichia coli K-12